Protein AF-A7T0Q8-F1 (afdb_monomer_lite)

Secondary structure (DSSP, 8-state):
---------EEE--EESS-EEEEE--B-SS-EEEEE--EES--EEEEE--EES--EEEEE--EES--EEEEE--EES-S-EEEEE--EES--EEEEE--EES--EEEEEEEEES--EEEEE--EES--EEEEEEEEES--EEEEE--EES--EEEEE--EES--EEEEE--BSS--EEEEE--EES--EEEEE--BSS--EEEEE--EES--EEEEE--

Structure (mmCIF, N/CA/C/O backbone):
data_AF-A7T0Q8-F1
#
_entry.id   AF-A7T0Q8-F1
#
loop_
_atom_site.group_PDB
_atom_site.id
_atom_site.type_symbol
_atom_site.label_atom_id
_atom_site.label_alt_id
_atom_site.label_comp_id
_atom_site.label_asym_id
_atom_site.label_entity_id
_atom_site.label_seq_id
_atom_site.pdbx_PDB_ins_code
_atom_site.Cartn_x
_atom_site.Cartn_y
_atom_site.Cartn_z
_atom_site.occupancy
_atom_site.B_iso_or_equiv
_atom_site.auth_seq_id
_atom_site.auth_comp_id
_atom_site.auth_asym_id
_atom_site.auth_atom_id
_atom_site.pdbx_PDB_model_num
ATOM 1 N N . MET A 1 1 ? 20.642 15.814 -32.446 1.00 29.52 1 MET A N 1
ATOM 2 C CA . MET A 1 1 ? 20.187 14.475 -32.879 1.00 29.52 1 MET A CA 1
ATOM 3 C C . MET A 1 1 ? 18.836 14.199 -32.234 1.00 29.52 1 MET A C 1
ATOM 5 O O . MET A 1 1 ? 18.791 14.157 -31.007 1.00 29.52 1 MET A O 1
ATOM 9 N N . PRO A 1 2 ? 17.733 14.119 -32.996 1.00 32.53 2 PRO A N 1
ATOM 10 C CA . PRO A 1 2 ? 16.417 13.869 -32.421 1.00 32.53 2 PRO A CA 1
ATOM 11 C C . PRO A 1 2 ? 16.388 12.443 -31.856 1.00 32.53 2 PRO A C 1
ATOM 13 O O . PRO A 1 2 ? 16.635 11.471 -32.565 1.00 32.53 2 PRO A O 1
ATOM 16 N N . SER A 1 3 ? 16.157 12.332 -30.549 1.00 31.36 3 SER A N 1
ATOM 17 C CA . SER A 1 3 ? 16.052 11.055 -29.844 1.00 31.36 3 SER A CA 1
ATOM 18 C C . SER A 1 3 ? 14.803 10.317 -30.329 1.00 31.36 3 SER A C 1
ATOM 20 O O . SER A 1 3 ? 13.681 10.728 -30.038 1.00 31.36 3 SER A O 1
ATOM 22 N N . GLN A 1 4 ? 15.001 9.246 -31.098 1.00 32.81 4 GLN A N 1
ATOM 23 C CA . GLN A 1 4 ? 13.960 8.293 -31.481 1.00 32.81 4 GLN A CA 1
ATOM 24 C C . GLN A 1 4 ? 13.399 7.639 -30.205 1.00 32.81 4 GLN A C 1
ATOM 26 O O . GLN A 1 4 ? 13.966 6.694 -29.659 1.00 32.81 4 GLN A O 1
ATOM 31 N N . GLN A 1 5 ? 12.293 8.174 -29.685 1.00 42.25 5 GLN A N 1
ATOM 32 C CA . GLN A 1 5 ? 11.591 7.628 -28.525 1.00 42.25 5 GLN A CA 1
ATOM 33 C C . GLN A 1 5 ? 10.736 6.425 -28.950 1.00 42.25 5 GLN A C 1
ATOM 35 O O . GLN A 1 5 ? 9.558 6.565 -29.274 1.00 42.25 5 GLN A O 1
ATOM 40 N N . THR A 1 6 ? 11.294 5.215 -28.915 1.00 41.16 6 THR A N 1
ATOM 41 C CA . THR A 1 6 ? 10.484 3.991 -29.027 1.00 41.16 6 THR A CA 1
ATOM 42 C C . THR A 1 6 ? 9.535 3.866 -27.821 1.00 41.16 6 THR A C 1
ATOM 44 O O . THR A 1 6 ? 10.007 3.855 -26.678 1.00 41.16 6 THR A O 1
ATOM 47 N N . PRO A 1 7 ? 8.206 3.734 -28.014 1.00 50.84 7 PRO A N 1
ATOM 48 C CA . PRO A 1 7 ? 7.259 3.610 -26.907 1.00 50.84 7 PRO A CA 1
ATOM 49 C C . PRO A 1 7 ? 7.412 2.263 -26.178 1.00 50.84 7 PRO A C 1
ATOM 51 O O . PRO A 1 7 ? 6.944 1.224 -26.651 1.00 50.84 7 PRO A O 1
ATOM 54 N N . LEU A 1 8 ? 8.025 2.260 -24.992 1.00 57.31 8 LEU A N 1
ATOM 55 C CA . LEU A 1 8 ? 8.099 1.069 -24.137 1.00 57.31 8 LEU A CA 1
ATOM 56 C C . LEU A 1 8 ? 6.731 0.792 -23.494 1.00 57.31 8 LEU A C 1
ATOM 58 O O . LEU A 1 8 ? 6.274 1.517 -22.622 1.00 57.31 8 LEU A O 1
ATOM 62 N N . LYS A 1 9 ? 6.042 -0.280 -23.896 1.00 62.41 9 LYS A N 1
ATOM 63 C CA . LYS A 1 9 ? 4.710 -0.608 -23.343 1.00 62.41 9 LYS A CA 1
ATOM 64 C C . LYS A 1 9 ? 4.789 -1.334 -21.989 1.00 62.41 9 LYS A C 1
ATOM 66 O O . LYS A 1 9 ? 3.891 -1.166 -21.161 1.00 62.41 9 LYS A O 1
ATOM 71 N N . HIS A 1 10 ? 5.836 -2.126 -21.760 1.00 67.81 10 HIS A N 1
ATOM 72 C CA . HIS A 1 10 ? 6.032 -2.954 -20.565 1.00 67.81 10 HIS A CA 1
ATOM 73 C C . HIS A 1 10 ? 7.483 -2.859 -20.085 1.00 67.81 10 HIS A C 1
ATOM 75 O O . HIS A 1 10 ? 8.398 -2.941 -20.897 1.00 67.81 10 HIS A O 1
ATOM 81 N N . VAL A 1 11 ? 7.686 -2.724 -18.773 1.00 71.31 11 VAL A N 1
ATOM 82 C CA . VAL A 1 11 ? 9.012 -2.757 -18.138 1.00 71.31 11 VAL A CA 1
ATOM 83 C C . VAL A 1 11 ? 9.013 -3.839 -17.064 1.00 71.31 11 VAL A C 1
ATOM 85 O O . VAL A 1 11 ? 8.176 -3.818 -16.156 1.00 71.31 11 VAL A O 1
ATOM 88 N N . CYS A 1 12 ? 9.951 -4.778 -17.168 1.00 72.94 12 CYS A N 1
ATOM 89 C CA . CYS A 1 12 ? 10.211 -5.795 -16.157 1.00 72.94 12 CYS A CA 1
ATOM 90 C C . CYS A 1 12 ? 11.689 -5.736 -15.775 1.00 72.94 12 CYS A C 1
ATOM 92 O O . CYS A 1 12 ? 12.531 -5.918 -16.648 1.00 72.94 12 CYS A O 1
ATOM 94 N N . MET A 1 13 ? 12.002 -5.500 -14.500 1.00 69.25 13 MET A N 1
ATOM 95 C CA . MET A 1 13 ? 13.382 -5.614 -14.012 1.00 69.25 13 MET A CA 1
ATOM 96 C C . MET A 1 13 ? 13.437 -6.648 -12.890 1.00 69.25 13 MET A C 1
ATOM 98 O O . MET A 1 13 ? 13.108 -6.331 -11.740 1.00 69.25 13 MET A O 1
ATOM 102 N N . PRO A 1 14 ? 13.802 -7.896 -13.204 1.00 64.19 14 PRO A N 1
ATOM 103 C CA . PRO A 1 14 ? 14.074 -8.891 -12.186 1.00 64.19 14 PRO A CA 1
ATOM 104 C C . PRO A 1 14 ? 15.421 -8.601 -11.514 1.00 64.19 14 PRO A C 1
ATOM 106 O O . PRO A 1 14 ? 16.420 -8.344 -12.179 1.00 64.19 14 PRO A O 1
ATOM 109 N N . SER A 1 15 ? 15.455 -8.661 -10.186 1.00 61.97 15 SER A N 1
ATOM 110 C CA . SER A 1 15 ? 16.699 -8.766 -9.419 1.00 61.97 15 SER A CA 1
ATOM 111 C C . SER A 1 15 ? 16.785 -10.188 -8.886 1.00 61.97 15 SER A C 1
ATOM 113 O O . SER A 1 15 ? 16.030 -10.534 -7.978 1.00 61.97 15 SER A O 1
ATOM 115 N N . GLN A 1 16 ? 17.683 -10.983 -9.469 1.00 53.91 16 GLN A N 1
ATOM 116 C CA . GLN A 1 16 ? 18.015 -12.329 -9.012 1.00 53.91 16 GLN A CA 1
ATOM 117 C C . GLN A 1 16 ? 19.488 -12.356 -8.575 1.00 53.91 16 GLN A C 1
ATOM 119 O O . GLN A 1 16 ? 20.358 -11.846 -9.277 1.00 53.91 16 GLN A O 1
ATOM 124 N N . GLN A 1 17 ? 19.748 -12.936 -7.403 1.00 51.38 17 GLN A N 1
ATOM 125 C CA . GLN A 1 17 ? 21.045 -13.476 -6.962 1.00 51.38 17 GLN A CA 1
ATOM 126 C C . GLN A 1 17 ? 22.249 -12.525 -6.766 1.00 51.38 17 GLN A C 1
ATOM 128 O O . GLN A 1 17 ? 23.329 -12.999 -6.429 1.00 51.38 17 GLN A O 1
ATOM 133 N N . THR A 1 18 ? 22.100 -11.198 -6.857 1.00 57.25 18 THR A N 1
ATOM 134 C CA . THR A 1 18 ? 23.174 -10.244 -6.496 1.00 57.25 18 THR A CA 1
ATOM 135 C C . THR A 1 18 ? 22.715 -9.192 -5.476 1.00 57.25 18 THR A C 1
ATOM 137 O O . THR A 1 18 ? 21.632 -8.616 -5.627 1.00 57.25 18 THR A O 1
ATOM 140 N N . PRO A 1 19 ? 23.499 -8.901 -4.414 1.00 61.31 19 PRO A N 1
ATOM 141 C CA . PRO A 1 19 ? 23.181 -7.813 -3.490 1.00 61.31 19 PRO A CA 1
ATOM 142 C C . PRO A 1 19 ? 23.229 -6.452 -4.201 1.00 61.31 19 PRO A C 1
ATOM 144 O O . PRO A 1 19 ? 24.286 -6.035 -4.674 1.00 61.31 19 PRO A O 1
ATOM 147 N N . LEU A 1 20 ? 22.116 -5.708 -4.224 1.00 66.44 20 LEU A N 1
ATOM 148 C CA . LEU A 1 20 ? 22.083 -4.349 -4.785 1.00 66.44 20 LEU A CA 1
ATOM 149 C C . LEU A 1 20 ? 21.909 -3.308 -3.676 1.00 66.44 20 LEU A C 1
ATOM 151 O O . LEU A 1 20 ? 21.015 -3.376 -2.827 1.00 66.44 20 LEU A O 1
ATOM 155 N N . LYS A 1 21 ? 22.761 -2.277 -3.693 1.00 68.25 21 LYS A N 1
ATOM 156 C CA . LYS A 1 21 ? 22.680 -1.175 -2.719 1.00 68.25 21 LYS A CA 1
ATOM 157 C C . LYS A 1 21 ? 21.472 -0.272 -3.006 1.00 68.25 21 LYS A C 1
ATOM 159 O O . LYS A 1 21 ? 20.706 0.027 -2.091 1.00 68.25 21 LYS A O 1
ATOM 164 N N . HIS A 1 22 ? 21.269 0.128 -4.260 1.00 70.50 22 HIS A N 1
ATOM 165 C CA . HIS A 1 22 ? 20.184 1.024 -4.659 1.00 70.50 22 HIS A CA 1
ATOM 166 C C . HIS A 1 22 ? 19.581 0.585 -5.993 1.00 70.50 22 HIS A C 1
ATOM 168 O O . HIS A 1 22 ? 20.302 0.418 -6.968 1.00 70.50 22 HIS A O 1
ATOM 174 N N . VAL A 1 23 ? 18.255 0.462 -6.040 1.00 71.94 23 VAL A N 1
ATOM 175 C CA . VAL A 1 23 ? 17.491 0.278 -7.278 1.00 71.94 23 VAL A CA 1
ATOM 176 C C . VAL A 1 23 ? 16.655 1.531 -7.492 1.00 71.94 23 VAL A C 1
ATOM 178 O O . VAL A 1 23 ? 15.815 1.875 -6.653 1.00 71.94 23 VAL A O 1
ATOM 181 N N . ARG A 1 24 ? 16.894 2.235 -8.602 1.00 71.31 24 ARG A N 1
ATOM 182 C CA . ARG A 1 24 ? 16.117 3.410 -9.003 1.00 71.31 24 ARG A CA 1
ATOM 183 C C . ARG A 1 24 ? 15.615 3.232 -10.427 1.00 71.31 24 ARG A C 1
ATOM 185 O O . ARG A 1 24 ? 16.426 3.120 -11.333 1.00 71.31 24 ARG A O 1
ATOM 192 N N . MET A 1 25 ? 14.300 3.296 -10.615 1.00 67.12 25 MET A N 1
ATOM 193 C CA . MET A 1 25 ? 13.698 3.315 -11.953 1.00 67.12 25 MET A CA 1
ATOM 194 C C . MET A 1 25 ? 13.051 4.673 -12.214 1.00 67.12 25 MET A C 1
ATOM 196 O O . MET A 1 25 ? 11.993 4.954 -11.648 1.00 67.12 25 MET A O 1
ATOM 200 N N . PRO A 1 26 ? 13.665 5.543 -13.025 1.00 59.59 26 PRO A N 1
ATOM 201 C CA . PRO A 1 26 ? 13.015 6.761 -13.480 1.00 59.59 26 PRO A CA 1
ATOM 202 C C . PRO A 1 26 ? 12.047 6.456 -14.635 1.00 59.59 26 PRO A C 1
ATOM 204 O O . PRO A 1 26 ? 12.460 5.912 -15.652 1.00 59.59 26 PRO A O 1
ATOM 207 N N . SER A 1 27 ? 10.773 6.847 -14.519 1.00 60.53 27 SER A N 1
ATOM 208 C CA . SER A 1 27 ? 9.879 6.990 -15.680 1.00 60.53 27 SER A CA 1
ATOM 209 C C . SER A 1 27 ? 9.621 8.479 -15.902 1.00 60.53 27 SER A C 1
ATOM 211 O O . SER A 1 27 ? 8.725 9.049 -15.278 1.00 60.53 27 SER A O 1
ATOM 213 N N . GLN A 1 28 ? 10.468 9.139 -16.693 1.00 53.78 28 GLN A N 1
ATOM 214 C CA . GLN A 1 28 ? 10.364 10.591 -16.861 1.00 53.78 28 GLN A CA 1
ATOM 215 C C . GLN A 1 28 ? 9.472 10.996 -18.042 1.00 53.78 28 GLN A C 1
ATOM 217 O O . GLN A 1 28 ? 8.797 12.004 -17.914 1.00 53.78 28 GLN A O 1
ATOM 222 N N . GLN A 1 29 ? 9.427 10.274 -19.174 1.00 53.62 29 GLN A N 1
ATOM 223 C CA . GLN A 1 29 ? 8.833 10.858 -20.399 1.00 53.62 29 GLN A CA 1
ATOM 224 C C . GLN A 1 29 ? 8.210 9.862 -21.403 1.00 53.62 29 GLN A C 1
ATOM 226 O O . GLN A 1 29 ? 7.928 10.240 -22.534 1.00 53.62 29 GLN A O 1
ATOM 231 N N . THR A 1 30 ? 7.951 8.601 -21.032 1.00 57.53 30 THR A N 1
ATOM 232 C CA . THR A 1 30 ? 7.336 7.607 -21.939 1.00 57.53 30 THR A CA 1
ATOM 233 C C . THR A 1 30 ? 6.052 6.995 -21.363 1.00 57.53 30 THR A C 1
ATOM 235 O O . THR A 1 30 ? 6.021 6.625 -20.186 1.00 57.53 30 THR A O 1
ATOM 238 N N . PRO A 1 31 ? 4.967 6.851 -22.155 1.00 62.44 31 PRO A N 1
ATOM 239 C CA . PRO A 1 31 ? 3.768 6.145 -21.707 1.00 62.44 31 PRO A CA 1
ATOM 240 C C . PRO A 1 31 ? 4.066 4.665 -21.422 1.00 62.44 31 PRO A C 1
ATOM 242 O O . PRO A 1 31 ? 4.329 3.895 -22.343 1.00 62.44 31 PRO A O 1
ATOM 245 N N . LEU A 1 32 ? 3.965 4.243 -20.158 1.00 68.00 32 LEU A N 1
ATOM 246 C CA . LEU A 1 32 ? 4.184 2.857 -19.730 1.00 68.00 32 LEU A CA 1
ATOM 247 C C . LEU A 1 32 ? 2.845 2.211 -19.338 1.00 68.00 32 LEU A C 1
ATOM 249 O O . LEU A 1 32 ? 2.122 2.708 -18.477 1.00 68.00 32 LEU A O 1
ATOM 253 N N . LYS A 1 33 ? 2.490 1.051 -19.904 1.00 72.62 33 LYS A N 1
ATOM 254 C CA . LYS A 1 33 ? 1.263 0.346 -19.480 1.00 72.62 33 LYS A CA 1
ATOM 255 C C . LYS A 1 33 ? 1.491 -0.422 -18.174 1.00 72.62 33 LYS A C 1
ATOM 257 O O . LYS A 1 33 ? 0.647 -0.348 -17.279 1.00 72.62 33 LYS A O 1
ATOM 262 N N . HIS A 1 34 ? 2.613 -1.134 -18.060 1.00 74.44 34 HIS A N 1
ATOM 263 C CA . HIS A 1 34 ? 2.908 -1.999 -16.914 1.00 74.44 34 HIS A CA 1
ATOM 264 C C . HIS A 1 34 ? 4.365 -1.884 -16.468 1.00 74.44 34 HIS A C 1
ATOM 266 O O . HIS A 1 34 ? 5.274 -1.997 -17.289 1.00 74.44 34 HIS A O 1
ATOM 272 N N . VAL A 1 35 ? 4.570 -1.744 -15.159 1.00 75.81 35 VAL A N 1
ATOM 273 C CA . VAL A 1 35 ? 5.881 -1.826 -14.506 1.00 75.81 35 VAL A CA 1
ATOM 274 C C . VAL A 1 35 ? 5.854 -2.968 -13.498 1.00 75.81 35 VAL A C 1
ATOM 276 O O . VAL A 1 35 ? 5.007 -2.984 -12.598 1.00 75.81 35 VAL A O 1
ATOM 279 N N . ARG A 1 36 ? 6.777 -3.923 -13.637 1.00 78.38 36 ARG A N 1
ATOM 280 C CA . ARG A 1 36 ? 6.949 -5.041 -12.706 1.00 78.38 36 ARG A CA 1
ATOM 281 C C . ARG A 1 36 ? 8.398 -5.124 -12.235 1.00 78.38 36 ARG A C 1
ATOM 283 O O . ARG A 1 36 ? 9.309 -5.166 -13.051 1.00 78.38 36 ARG A O 1
ATOM 290 N N . MET A 1 37 ? 8.604 -5.194 -10.925 1.00 75.81 37 MET A N 1
ATOM 291 C CA . MET A 1 37 ? 9.939 -5.357 -10.339 1.00 75.81 37 MET A CA 1
ATOM 292 C C . MET A 1 37 ? 9.908 -6.490 -9.311 1.00 75.81 37 MET A C 1
ATOM 294 O O . MET A 1 37 ? 9.626 -6.246 -8.133 1.00 75.81 37 MET A O 1
ATOM 298 N N . PRO A 1 38 ? 10.104 -7.745 -9.737 1.00 77.38 38 PRO A N 1
ATOM 299 C CA . PRO A 1 38 ? 10.263 -8.841 -8.804 1.00 77.38 38 PRO A CA 1
ATOM 300 C C . PRO A 1 38 ? 11.666 -8.822 -8.186 1.00 77.38 38 PRO A C 1
ATOM 302 O O . PRO A 1 38 ? 12.664 -8.653 -8.886 1.00 77.38 38 PRO A O 1
ATOM 305 N N . SER A 1 39 ? 11.731 -9.034 -6.875 1.00 73.69 39 SER A N 1
ATOM 306 C CA . SER A 1 39 ? 12.975 -9.343 -6.166 1.00 73.69 39 SER A CA 1
ATOM 307 C C . SER A 1 39 ? 12.809 -10.657 -5.414 1.00 73.69 39 SER A C 1
ATOM 309 O O . SER A 1 39 ? 11.838 -10.817 -4.665 1.00 73.69 39 SER A O 1
ATOM 311 N N . GLN A 1 40 ? 13.750 -11.575 -5.633 1.00 71.56 40 GLN A N 1
ATOM 312 C CA . GLN A 1 40 ? 13.845 -12.848 -4.924 1.00 71.56 40 GLN A CA 1
ATOM 313 C C . GLN A 1 40 ? 15.256 -12.982 -4.355 1.00 71.56 40 GLN A C 1
ATOM 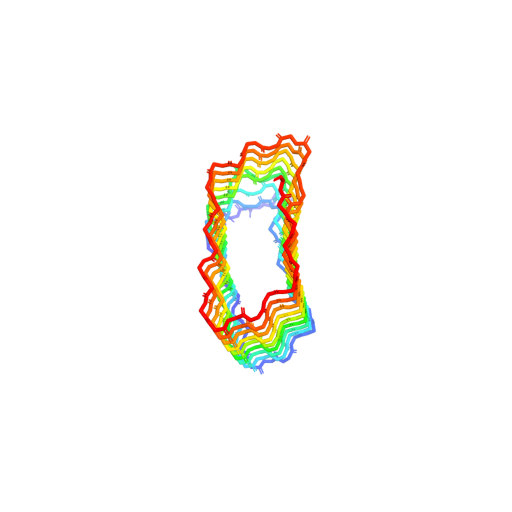315 O O . GLN A 1 40 ? 16.228 -12.787 -5.083 1.00 71.56 40 GLN A O 1
ATOM 320 N N . GLN A 1 41 ? 15.365 -13.351 -3.079 1.00 60.25 41 GLN A N 1
ATOM 321 C CA . GLN A 1 41 ? 16.618 -13.821 -2.472 1.00 60.25 41 GLN A CA 1
ATOM 322 C C . GLN A 1 41 ? 17.813 -12.847 -2.597 1.00 60.25 41 GLN A C 1
ATOM 324 O O . GLN A 1 41 ? 18.969 -13.264 -2.597 1.00 60.25 41 GLN A O 1
ATOM 329 N N . THR A 1 42 ? 17.566 -11.534 -2.687 1.00 65.75 42 THR A N 1
ATOM 330 C CA . THR A 1 42 ? 18.619 -10.510 -2.808 1.00 65.75 42 THR A CA 1
ATOM 331 C C . THR A 1 42 ? 18.506 -9.462 -1.709 1.00 65.75 42 THR A C 1
ATOM 333 O O . THR A 1 42 ? 17.475 -8.815 -1.583 1.00 65.75 42 THR A O 1
ATOM 336 N N . PRO A 1 43 ? 19.545 -9.200 -0.899 1.00 65.69 43 PRO A N 1
ATOM 337 C CA . PRO A 1 43 ? 19.508 -8.063 0.014 1.00 65.69 43 PRO A CA 1
ATOM 338 C C . PRO A 1 43 ? 19.452 -6.740 -0.767 1.00 65.69 43 PRO A C 1
ATOM 340 O O . PRO A 1 43 ? 20.343 -6.441 -1.564 1.00 65.69 43 PRO A O 1
ATOM 343 N N . LEU A 1 44 ? 18.432 -5.919 -0.498 1.00 71.50 44 LEU A N 1
ATOM 344 C CA . LEU A 1 44 ? 18.221 -4.617 -1.134 1.00 71.50 44 LEU A CA 1
ATOM 345 C C . LEU A 1 44 ? 18.151 -3.513 -0.071 1.00 71.50 44 LEU A C 1
ATOM 347 O O . LEU A 1 44 ? 17.281 -3.509 0.801 1.00 71.50 44 LEU A O 1
ATOM 351 N N . LYS A 1 45 ? 19.041 -2.511 -0.118 1.00 75.81 45 LYS A N 1
ATOM 352 C CA . LYS A 1 45 ? 18.962 -1.415 0.874 1.00 75.81 45 LYS A CA 1
ATOM 353 C C . LYS A 1 45 ? 17.842 -0.432 0.523 1.00 75.81 45 LYS A C 1
ATOM 355 O O . LYS A 1 45 ? 17.008 -0.136 1.379 1.00 75.81 45 LYS A O 1
ATOM 360 N N . HIS A 1 46 ? 17.790 0.054 -0.717 1.00 77.81 46 HIS A N 1
ATOM 361 C CA . HIS A 1 46 ? 16.792 1.045 -1.128 1.00 77.81 46 HIS A CA 1
ATOM 362 C C . HIS A 1 46 ? 16.207 0.749 -2.508 1.00 77.81 46 HIS A C 1
ATOM 364 O O . HIS A 1 46 ? 16.945 0.616 -3.481 1.00 77.81 46 HIS A O 1
ATOM 370 N N . VAL A 1 47 ? 14.879 0.757 -2.595 1.00 77.88 47 VAL A N 1
ATOM 371 C CA . VAL A 1 47 ? 14.127 0.719 -3.852 1.00 77.88 47 VAL A CA 1
ATOM 372 C C . VAL A 1 47 ? 13.358 2.027 -3.992 1.00 77.88 47 VAL A C 1
ATOM 374 O O . VAL A 1 47 ? 12.563 2.384 -3.116 1.00 77.88 47 VAL A O 1
ATOM 377 N N . ARG A 1 48 ? 13.604 2.765 -5.078 1.00 78.25 48 ARG A N 1
ATOM 378 C CA . ARG A 1 48 ? 12.919 4.026 -5.375 1.00 78.25 48 ARG A CA 1
ATOM 379 C C . ARG A 1 48 ? 12.363 4.022 -6.794 1.00 78.25 48 ARG A C 1
ATOM 381 O O . ARG A 1 48 ? 13.120 3.948 -7.754 1.00 78.25 48 ARG A O 1
ATOM 388 N N . MET A 1 49 ? 11.056 4.204 -6.926 1.00 73.94 49 MET A N 1
ATOM 389 C CA . MET A 1 49 ? 10.388 4.257 -8.230 1.00 73.94 49 MET A CA 1
ATOM 390 C C . MET A 1 49 ? 9.626 5.580 -8.361 1.00 73.94 49 MET A C 1
ATOM 392 O O . MET A 1 49 ? 8.449 5.654 -8.003 1.00 73.94 49 MET A O 1
ATOM 396 N N . PRO A 1 50 ? 10.296 6.666 -8.775 1.00 71.81 50 PRO A N 1
ATOM 397 C CA . PRO A 1 50 ? 9.605 7.899 -9.100 1.00 71.81 50 PRO A CA 1
ATOM 398 C C . PRO A 1 50 ? 8.843 7.766 -10.419 1.00 71.81 50 PRO A C 1
ATOM 400 O O . PRO A 1 50 ? 9.419 7.382 -11.436 1.00 71.81 50 PRO A O 1
ATOM 403 N N . SER A 1 51 ? 7.576 8.168 -10.399 1.00 70.12 51 SER A N 1
ATOM 404 C CA . SER A 1 51 ? 6.801 8.428 -11.608 1.00 70.12 51 SER A CA 1
ATOM 405 C C . SER A 1 51 ? 6.498 9.919 -11.718 1.00 70.12 51 SER A C 1
ATOM 407 O O . SER A 1 51 ? 6.013 10.527 -10.759 1.00 70.12 51 SER A O 1
ATOM 409 N N . GLN A 1 52 ? 6.832 10.488 -12.876 1.00 64.19 52 GLN A N 1
ATOM 410 C CA . GLN A 1 52 ? 6.603 11.880 -13.252 1.00 64.19 52 GLN A CA 1
ATOM 411 C C . GLN A 1 52 ? 5.898 11.890 -14.614 1.00 64.19 52 GLN A C 1
ATOM 413 O O . GLN A 1 52 ? 6.294 11.131 -15.498 1.00 64.19 52 GLN A O 1
ATOM 418 N N . GLN A 1 53 ? 4.837 12.691 -14.761 1.00 57.69 53 GLN A N 1
ATOM 419 C CA . GLN A 1 53 ? 4.239 13.107 -16.045 1.00 57.69 53 GLN A CA 1
ATOM 420 C C . GLN A 1 53 ? 3.878 12.000 -17.068 1.00 57.69 53 GLN A C 1
ATOM 422 O O . GLN A 1 53 ? 3.696 12.267 -18.251 1.00 57.69 53 GLN A O 1
ATOM 427 N N . THR A 1 54 ? 3.714 10.746 -16.637 1.00 61.19 54 THR A N 1
ATOM 428 C CA . THR A 1 54 ? 3.490 9.587 -17.519 1.00 61.19 54 THR A CA 1
ATOM 429 C C . THR A 1 54 ? 2.193 8.853 -17.157 1.00 61.19 54 THR A C 1
ATOM 431 O O . THR A 1 54 ? 1.954 8.564 -15.981 1.00 61.19 54 THR A O 1
ATOM 434 N N . PRO A 1 55 ? 1.321 8.509 -18.127 1.00 63.59 55 PRO A N 1
ATOM 435 C CA . PRO A 1 55 ? 0.206 7.602 -17.869 1.00 63.59 55 PRO A CA 1
ATOM 436 C C . PRO A 1 55 ? 0.744 6.206 -17.518 1.00 63.59 55 PRO A C 1
ATOM 438 O O . PRO A 1 55 ? 1.361 5.560 -18.363 1.00 63.59 55 PRO A O 1
ATOM 441 N N . LEU A 1 56 ? 0.484 5.727 -16.297 1.00 69.62 56 LEU A N 1
ATOM 442 C CA . LEU A 1 56 ? 0.897 4.406 -15.802 1.00 69.62 56 LEU A CA 1
ATOM 443 C C . LEU A 1 56 ? -0.327 3.585 -15.410 1.00 69.62 56 LEU A C 1
ATOM 445 O O . LEU A 1 56 ? -1.006 3.921 -14.453 1.00 69.62 56 LEU A O 1
ATOM 449 N N . LYS A 1 57 ? -0.636 2.468 -16.077 1.00 75.19 57 LYS A N 1
ATOM 450 C CA . LYS A 1 57 ? -1.842 1.698 -15.697 1.00 75.19 57 LYS A CA 1
ATOM 451 C C . LYS A 1 57 ? -1.603 0.821 -14.464 1.00 75.19 57 LYS A C 1
ATOM 453 O O . LYS A 1 57 ? -2.421 0.850 -13.541 1.00 75.19 57 LYS A O 1
ATOM 458 N N . HIS A 1 58 ? -0.503 0.068 -14.438 1.00 78.25 58 HIS A N 1
ATOM 459 C CA . HIS A 1 58 ? -0.231 -0.916 -13.388 1.00 78.25 58 HIS A CA 1
ATOM 460 C C . HIS A 1 58 ? 1.223 -0.882 -12.907 1.00 78.25 58 HIS A C 1
ATOM 462 O O . HIS A 1 58 ? 2.152 -0.931 -13.713 1.00 78.25 58 HIS A O 1
ATOM 468 N N . VAL A 1 59 ? 1.402 -0.891 -11.586 1.00 79.50 59 VAL A N 1
ATOM 469 C CA . VAL A 1 59 ? 2.699 -1.046 -10.914 1.00 79.50 59 VAL A CA 1
ATOM 470 C C . VAL A 1 59 ? 2.631 -2.246 -9.973 1.00 79.50 59 VAL A C 1
ATOM 472 O O . VAL A 1 59 ? 1.746 -2.314 -9.117 1.00 79.50 59 VAL A O 1
ATOM 475 N N . CYS A 1 60 ? 3.553 -3.196 -10.127 1.00 82.88 60 CYS A N 1
ATOM 476 C CA . CYS A 1 60 ? 3.622 -4.409 -9.316 1.00 82.88 60 CYS A CA 1
ATOM 477 C C . CYS A 1 60 ? 5.044 -4.650 -8.792 1.00 82.88 60 CYS A C 1
ATOM 479 O O . CYS A 1 60 ? 5.978 -4.825 -9.572 1.00 82.88 60 CYS A O 1
ATOM 481 N N . MET A 1 61 ? 5.200 -4.698 -7.470 1.00 80.31 61 MET A N 1
ATOM 482 C CA . MET A 1 61 ? 6.494 -4.862 -6.793 1.00 80.31 61 MET A CA 1
ATOM 483 C C . MET A 1 61 ? 6.451 -6.071 -5.843 1.00 80.31 61 MET A C 1
ATOM 485 O O . MET A 1 61 ? 6.304 -5.881 -4.634 1.00 80.31 61 MET A O 1
ATOM 489 N N . PRO A 1 62 ? 6.478 -7.316 -6.352 1.00 83.00 62 PRO A N 1
ATOM 490 C CA . PRO A 1 62 ? 6.530 -8.491 -5.496 1.00 83.00 62 PRO A CA 1
ATOM 491 C C . PRO A 1 62 ? 7.929 -8.684 -4.904 1.00 83.00 62 PRO A C 1
ATOM 493 O O . PRO A 1 62 ? 8.927 -8.620 -5.622 1.00 83.00 62 PRO A O 1
ATOM 496 N N . SER A 1 63 ? 7.989 -8.965 -3.604 1.00 81.38 63 SER A N 1
ATOM 497 C CA . SER A 1 63 ? 9.234 -9.290 -2.905 1.00 81.38 63 SER A CA 1
ATOM 498 C C . SER A 1 63 ? 9.075 -10.552 -2.063 1.00 81.38 63 SER A C 1
ATOM 500 O O . SER A 1 63 ? 8.073 -10.713 -1.360 1.00 81.38 63 SER A O 1
ATOM 502 N N . GLN A 1 64 ? 10.056 -11.442 -2.170 1.00 80.19 64 GLN A N 1
ATOM 503 C CA . GLN A 1 64 ? 10.075 -12.756 -1.534 1.00 80.19 64 GLN A CA 1
ATOM 504 C C . GLN A 1 64 ? 11.461 -12.990 -0.931 1.00 80.19 64 GLN A C 1
ATOM 506 O O . GLN A 1 64 ? 12.460 -12.880 -1.642 1.00 80.19 64 GLN A O 1
ATOM 511 N N . GLN A 1 65 ? 11.521 -13.315 0.363 1.00 71.62 65 GLN A N 1
ATOM 512 C CA . GLN A 1 65 ? 12.767 -13.702 1.046 1.00 71.62 65 GLN A CA 1
ATOM 513 C C . GLN A 1 65 ? 13.926 -12.693 0.875 1.00 71.62 65 GLN A C 1
ATOM 515 O O . GLN A 1 65 ? 15.095 -13.063 0.788 1.00 71.62 65 GLN A O 1
ATOM 520 N N . THR A 1 66 ? 13.611 -11.397 0.825 1.00 69.06 66 THR A N 1
ATOM 521 C CA . THR A 1 66 ? 14.568 -10.327 0.505 1.00 69.06 66 THR A CA 1
ATOM 522 C C . THR A 1 66 ? 14.592 -9.311 1.645 1.00 69.06 66 THR A C 1
ATOM 524 O O . THR A 1 66 ? 13.608 -8.612 1.856 1.00 69.06 66 THR A O 1
ATOM 527 N N . PRO A 1 67 ? 15.695 -9.122 2.386 1.00 71.94 67 PRO A N 1
ATOM 528 C CA . PRO A 1 67 ? 15.783 -8.011 3.330 1.00 71.94 67 PRO A CA 1
ATOM 529 C C . PRO A 1 67 ? 15.730 -6.658 2.600 1.00 71.94 67 PRO A C 1
ATOM 531 O O . PRO A 1 67 ? 16.616 -6.348 1.803 1.00 71.94 67 PRO A O 1
ATOM 534 N N . LEU A 1 68 ? 14.724 -5.830 2.909 1.00 75.75 68 LEU A N 1
ATOM 535 C CA . LEU A 1 68 ? 14.514 -4.500 2.325 1.00 75.75 68 LEU A CA 1
ATOM 536 C C . LEU A 1 68 ? 14.528 -3.411 3.401 1.00 75.75 68 LEU A C 1
ATOM 538 O O . LEU A 1 68 ? 13.680 -3.375 4.290 1.00 75.75 68 LEU A O 1
ATOM 542 N N . LYS A 1 69 ? 15.448 -2.440 3.338 1.00 80.25 69 LYS A N 1
ATOM 543 C CA . LYS A 1 69 ? 15.408 -1.340 4.328 1.00 80.25 69 LYS A CA 1
ATOM 544 C C . LYS A 1 69 ? 14.336 -0.309 3.970 1.00 80.25 69 LYS A C 1
ATOM 546 O O . LYS A 1 69 ? 13.508 0.019 4.821 1.00 80.25 69 LYS A O 1
ATOM 551 N N . HIS A 1 70 ? 14.323 0.189 2.735 1.00 81.88 70 HIS A N 1
ATOM 552 C CA . HIS A 1 70 ? 13.393 1.244 2.328 1.00 81.88 70 HIS A CA 1
ATOM 553 C C . HIS A 1 70 ? 12.799 1.011 0.939 1.00 81.88 70 HIS A C 1
ATOM 555 O O . HIS A 1 70 ? 13.533 0.840 -0.032 1.00 81.88 70 HIS A O 1
ATOM 561 N N . VAL A 1 71 ? 11.475 1.126 0.844 1.00 83.44 71 VAL A N 1
ATOM 562 C CA . VAL A 1 71 ? 10.727 1.186 -0.418 1.00 83.44 71 VAL A CA 1
ATOM 563 C C . VAL A 1 71 ? 10.047 2.548 -0.515 1.00 83.44 71 VAL A C 1
ATOM 565 O O . VAL A 1 71 ? 9.308 2.946 0.389 1.00 83.44 71 VAL A O 1
ATOM 568 N N . CYS A 1 72 ? 10.311 3.284 -1.595 1.00 83.56 72 CYS A N 1
ATOM 569 C CA . CYS A 1 72 ? 9.758 4.615 -1.826 1.00 83.56 72 CYS A CA 1
ATOM 570 C C . CYS A 1 72 ? 9.178 4.738 -3.240 1.00 83.56 72 CYS A C 1
ATOM 572 O O . CYS A 1 72 ? 9.907 4.655 -4.227 1.00 83.56 72 CYS A O 1
ATOM 574 N N . MET A 1 73 ? 7.876 4.995 -3.330 1.00 79.44 73 MET A N 1
ATOM 575 C CA . MET A 1 73 ? 7.135 5.093 -4.593 1.00 79.44 73 MET A CA 1
ATOM 576 C C . MET A 1 73 ? 6.475 6.475 -4.717 1.00 79.44 73 MET A C 1
ATOM 578 O O . MET A 1 73 ? 5.276 6.598 -4.461 1.00 79.44 73 MET A O 1
ATOM 582 N N . PRO A 1 74 ? 7.234 7.549 -5.003 1.00 79.25 74 PRO A N 1
ATOM 583 C CA . PRO A 1 74 ? 6.648 8.864 -5.203 1.00 79.25 74 PRO A CA 1
ATOM 584 C C . PRO A 1 74 ? 5.993 8.977 -6.580 1.00 79.25 74 PRO A C 1
ATOM 586 O O . PRO A 1 74 ? 6.603 8.640 -7.594 1.00 79.25 74 PRO A O 1
ATOM 589 N N . SER A 1 75 ? 4.779 9.516 -6.607 1.00 75.69 75 SER A N 1
ATOM 590 C CA . SER A 1 75 ? 4.057 9.853 -7.835 1.00 75.69 75 SER A CA 1
ATOM 591 C C . SER A 1 75 ? 3.652 11.326 -7.813 1.00 75.69 75 SER A C 1
ATOM 593 O O . SER A 1 75 ? 3.194 11.824 -6.779 1.00 75.69 75 SER A O 1
ATOM 595 N N . GLN A 1 76 ? 3.891 12.020 -8.927 1.00 71.94 76 GLN A N 1
ATOM 596 C CA . GLN A 1 76 ? 3.616 13.445 -9.117 1.00 71.94 76 GLN A CA 1
ATOM 597 C C . GLN A 1 76 ? 2.964 13.667 -10.485 1.00 71.94 76 GLN A C 1
ATOM 599 O O . GLN A 1 76 ? 3.475 13.149 -11.478 1.00 71.94 76 GLN A O 1
ATOM 604 N N . GLN A 1 77 ? 1.879 14.448 -10.531 1.00 64.38 77 GLN A N 1
ATOM 605 C CA . GLN A 1 77 ? 1.284 14.983 -11.767 1.00 64.38 77 GLN A CA 1
ATOM 606 C C . GLN A 1 77 ? 1.163 13.943 -12.897 1.00 64.38 77 GLN A C 1
ATOM 608 O O . GLN A 1 77 ? 1.673 14.132 -14.000 1.00 64.38 77 GLN A O 1
ATOM 613 N N . THR A 1 78 ? 0.519 12.805 -12.616 1.00 62.28 78 THR A N 1
ATOM 614 C CA . THR A 1 78 ? 0.277 11.764 -13.627 1.00 62.28 78 THR A CA 1
ATOM 615 C C . THR A 1 78 ? -1.214 11.625 -13.925 1.00 62.28 78 THR A C 1
ATOM 617 O O . THR A 1 78 ? -2.021 11.622 -12.992 1.00 62.28 78 THR A O 1
ATOM 620 N N . PRO A 1 79 ? -1.611 11.481 -15.207 1.00 56.50 79 PRO A N 1
ATOM 621 C CA . PRO A 1 79 ? -3.017 11.563 -15.593 1.00 56.50 79 PRO A CA 1
ATOM 622 C C . PRO A 1 79 ? -3.880 10.452 -14.978 1.00 56.50 79 PRO A C 1
ATOM 624 O O . PRO A 1 79 ? -5.050 10.695 -14.689 1.00 56.50 79 PRO A O 1
ATOM 627 N N . LEU A 1 80 ? -3.330 9.250 -14.726 1.00 65.75 80 LEU A N 1
ATOM 628 C CA . LEU A 1 80 ? -3.999 8.224 -13.915 1.00 65.75 80 LEU A CA 1
ATOM 629 C C . LEU A 1 80 ? -3.088 7.027 -13.592 1.00 65.75 80 LEU A C 1
ATOM 631 O O . LEU A 1 80 ? -2.491 6.469 -14.512 1.00 65.75 80 LEU A O 1
ATOM 635 N N . ILE A 1 81 ? -3.111 6.545 -12.339 1.00 69.81 81 ILE A N 1
ATOM 636 C CA . ILE A 1 81 ? -2.619 5.209 -11.961 1.00 69.81 81 ILE A CA 1
ATOM 637 C C . ILE A 1 81 ? -3.787 4.312 -11.544 1.00 69.81 81 ILE A C 1
ATOM 639 O O . ILE A 1 81 ? -4.503 4.583 -10.579 1.00 69.81 81 ILE A O 1
ATOM 643 N N . LYS A 1 82 ? -4.027 3.208 -12.268 1.00 76.69 82 LYS A N 1
ATOM 644 C CA . LYS A 1 82 ? -5.170 2.330 -11.948 1.00 76.69 82 LYS A CA 1
ATOM 645 C C . LYS A 1 82 ? -4.860 1.432 -10.753 1.00 76.69 82 LYS A C 1
ATOM 647 O O . LYS A 1 82 ? -5.662 1.379 -9.824 1.00 76.69 82 LYS A O 1
ATOM 652 N N . HIS A 1 83 ? -3.722 0.739 -10.764 1.00 81.19 83 HIS A N 1
ATOM 653 C CA . HIS A 1 83 ? -3.392 -0.229 -9.717 1.00 81.19 83 HIS A CA 1
ATOM 654 C C . HIS A 1 83 ? -1.931 -0.148 -9.279 1.00 81.19 83 HIS A C 1
ATOM 656 O O . HIS A 1 83 ? -1.022 -0.245 -10.103 1.00 81.19 83 HIS A O 1
ATOM 662 N N . VAL A 1 84 ? -1.724 -0.077 -7.965 1.00 83.56 84 VAL A N 1
ATOM 663 C CA . VAL A 1 84 ? -0.428 -0.283 -7.309 1.00 83.56 84 VAL A CA 1
ATOM 664 C C . VAL A 1 84 ? -0.538 -1.515 -6.419 1.00 83.56 84 VAL A C 1
ATOM 666 O O . VAL A 1 84 ? -1.383 -1.556 -5.522 1.00 83.56 84 VAL A O 1
ATOM 669 N N . ARG A 1 85 ? 0.300 -2.526 -6.663 1.00 87.19 85 ARG A N 1
ATOM 670 C CA . ARG A 1 85 ? 0.347 -3.761 -5.871 1.00 87.19 85 ARG A CA 1
ATOM 671 C C . ARG A 1 85 ? 1.758 -4.001 -5.345 1.00 87.19 85 ARG A C 1
ATOM 673 O O . ARG A 1 85 ? 2.699 -4.088 -6.128 1.00 87.19 85 ARG A O 1
ATOM 680 N N . MET A 1 86 ? 1.898 -4.154 -4.033 1.00 84.88 86 MET A N 1
ATOM 681 C CA . MET A 1 86 ? 3.180 -4.489 -3.400 1.00 84.88 86 MET A CA 1
ATOM 682 C C . MET A 1 86 ? 3.004 -5.672 -2.448 1.00 84.88 86 MET A C 1
ATOM 684 O O . MET A 1 86 ? 2.832 -5.463 -1.247 1.00 84.88 86 MET A O 1
ATOM 688 N N . PRO A 1 87 ? 2.954 -6.909 -2.973 1.00 86.00 87 PRO A N 1
ATOM 689 C CA . PRO A 1 87 ? 2.917 -8.092 -2.137 1.00 86.00 87 PRO A CA 1
ATOM 690 C C . PRO A 1 87 ? 4.315 -8.390 -1.595 1.00 86.00 87 PRO A C 1
ATOM 692 O O . PRO A 1 87 ? 5.299 -8.356 -2.336 1.00 86.00 87 PRO A O 1
ATOM 695 N N . SER A 1 88 ? 4.394 -8.707 -0.311 1.00 84.25 88 SER A N 1
ATOM 696 C CA . SER A 1 88 ? 5.652 -9.062 0.332 1.00 84.25 88 SER A CA 1
ATOM 697 C C . SER A 1 88 ? 5.470 -10.265 1.246 1.00 84.25 88 SER A C 1
ATOM 699 O O . SER A 1 88 ? 4.468 -10.377 1.955 1.00 84.25 88 SER A O 1
ATOM 701 N N . GLN A 1 89 ? 6.437 -11.172 1.181 1.00 84.06 89 GLN A N 1
ATOM 702 C CA . GLN A 1 89 ? 6.431 -12.469 1.846 1.00 84.06 89 GLN A CA 1
ATOM 703 C C . GLN A 1 89 ? 7.813 -12.708 2.455 1.00 84.06 89 GLN A C 1
ATOM 705 O O . GLN A 1 89 ? 8.828 -12.510 1.778 1.00 84.06 89 GLN A O 1
ATOM 710 N N . GLN A 1 90 ? 7.862 -13.081 3.735 1.00 77.38 90 GLN A N 1
ATOM 711 C CA . GLN A 1 90 ? 9.105 -13.428 4.447 1.00 77.38 90 GLN A CA 1
ATOM 712 C C . GLN A 1 90 ? 10.238 -12.393 4.274 1.00 77.38 90 GLN A C 1
ATOM 714 O O . GLN A 1 90 ? 11.404 -12.720 4.084 1.00 77.38 90 GLN A O 1
ATOM 719 N N . THR A 1 91 ? 9.885 -11.109 4.274 1.00 74.06 91 THR A N 1
ATOM 720 C CA . THR A 1 91 ? 10.774 -10.003 3.895 1.00 74.06 91 THR A CA 1
ATOM 721 C C . THR A 1 91 ? 10.795 -8.970 5.021 1.00 74.06 91 THR A C 1
ATOM 723 O O . THR A 1 91 ? 9.800 -8.271 5.236 1.00 74.06 91 THR A O 1
ATOM 726 N N . PRO A 1 92 ? 11.903 -8.837 5.769 1.00 77.44 92 PRO A N 1
ATOM 727 C CA . PRO A 1 92 ? 12.057 -7.754 6.732 1.00 77.44 92 PRO A CA 1
ATOM 728 C C . PRO A 1 92 ? 12.047 -6.396 6.019 1.00 77.44 92 PRO A C 1
ATOM 730 O O . PRO A 1 92 ? 12.877 -6.151 5.144 1.00 77.44 92 PRO A O 1
ATOM 733 N N . LEU A 1 93 ? 11.137 -5.503 6.418 1.00 79.50 93 LEU A N 1
ATOM 734 C CA . LEU A 1 93 ? 10.922 -4.192 5.797 1.00 79.50 93 LEU A CA 1
ATOM 735 C C . LEU A 1 93 ? 10.985 -3.074 6.841 1.00 79.50 93 LEU A C 1
ATOM 737 O O . LEU A 1 93 ? 10.145 -2.997 7.726 1.00 79.50 93 LEU A O 1
ATOM 741 N N . LYS A 1 94 ? 11.934 -2.132 6.778 1.00 83.62 94 LYS A N 1
ATOM 742 C CA . LYS A 1 94 ? 11.918 -1.036 7.780 1.00 83.62 94 LYS A CA 1
ATOM 743 C C . LYS A 1 94 ? 10.869 0.023 7.440 1.00 83.62 94 LYS A C 1
ATOM 745 O O . LYS A 1 94 ? 10.066 0.381 8.304 1.00 83.62 94 LYS A O 1
ATOM 750 N N . HIS A 1 95 ? 10.865 0.519 6.204 1.00 85.00 95 HIS A N 1
ATOM 751 C CA . HIS A 1 95 ? 9.980 1.613 5.804 1.00 85.00 95 HIS A CA 1
ATOM 752 C C . HIS A 1 95 ? 9.396 1.425 4.405 1.00 85.00 95 HIS A C 1
ATOM 754 O O . HIS A 1 95 ? 10.131 1.224 3.438 1.00 85.00 95 HIS A O 1
ATOM 760 N N . VAL A 1 96 ? 8.083 1.621 4.297 1.00 86.19 96 VAL A N 1
ATOM 761 C CA . VAL A 1 96 ? 7.358 1.750 3.030 1.00 86.19 96 VAL A CA 1
ATOM 762 C C . VAL A 1 96 ? 6.747 3.146 2.959 1.00 86.19 96 VAL A C 1
ATOM 764 O O . VAL A 1 96 ? 5.971 3.540 3.835 1.00 86.19 96 VAL A O 1
ATOM 767 N N . ARG A 1 97 ? 7.104 3.914 1.925 1.00 88.06 97 ARG A N 1
ATOM 768 C CA . ARG A 1 97 ? 6.593 5.270 1.695 1.00 88.06 97 ARG A CA 1
ATOM 769 C C . ARG A 1 97 ? 6.006 5.392 0.292 1.00 88.06 97 ARG A C 1
ATOM 771 O O . ARG A 1 97 ? 6.714 5.189 -0.688 1.00 88.06 97 ARG A O 1
ATOM 778 N N . MET A 1 98 ? 4.743 5.793 0.192 1.00 84.19 98 MET A N 1
ATOM 779 C CA . MET A 1 98 ? 4.083 6.046 -1.096 1.00 84.19 98 MET A CA 1
ATOM 780 C C . MET A 1 98 ? 3.411 7.420 -1.087 1.00 84.19 98 MET A C 1
ATOM 782 O O . MET A 1 98 ? 2.226 7.516 -0.773 1.00 84.19 98 MET A O 1
ATOM 786 N N . PRO A 1 99 ? 4.169 8.504 -1.324 1.00 83.38 99 PRO A N 1
ATOM 787 C CA . PRO A 1 99 ? 3.595 9.832 -1.434 1.00 83.38 99 PRO A CA 1
ATOM 788 C C . PRO A 1 99 ? 2.971 10.031 -2.816 1.00 83.38 99 PRO A C 1
ATOM 790 O O . PRO A 1 99 ? 3.604 9.748 -3.835 1.00 83.38 99 PRO A O 1
ATOM 793 N N . SER A 1 100 ? 1.752 10.560 -2.840 1.00 80.00 100 SER A N 1
ATOM 794 C CA . SER A 1 100 ? 1.045 10.897 -4.073 1.00 80.00 100 SER A CA 1
ATOM 795 C C . SER A 1 100 ? 0.597 12.354 -4.051 1.00 80.00 100 SER A C 1
ATOM 797 O O . SER A 1 100 ? 0.025 12.819 -3.062 1.00 80.00 100 SER A O 1
ATOM 799 N N . GLN A 1 101 ? 0.893 13.060 -5.140 1.00 79.38 101 GLN A N 1
ATOM 800 C CA . GLN A 1 101 ? 0.517 14.452 -5.374 1.00 79.38 101 GLN A CA 1
ATOM 801 C C . GLN A 1 101 ? -0.212 14.529 -6.717 1.00 79.38 101 GLN A C 1
ATOM 803 O O . GLN A 1 101 ? 0.315 14.052 -7.728 1.00 79.38 101 GLN A O 1
ATOM 808 N N . GLN A 1 102 ? -1.423 15.089 -6.721 1.00 71.19 102 GLN A N 1
ATOM 809 C CA . GLN A 1 102 ? -2.209 15.369 -7.936 1.00 71.19 102 GLN A CA 1
ATOM 810 C C . GLN A 1 102 ? -2.287 14.198 -8.943 1.00 71.19 102 GLN A C 1
ATOM 812 O O . GLN A 1 102 ? -2.174 14.370 -10.151 1.00 71.19 102 GLN A O 1
ATOM 817 N N . THR A 1 103 ? -2.427 12.971 -8.441 1.00 71.12 103 THR A N 1
ATOM 818 C CA . THR A 1 103 ? -2.500 11.731 -9.221 1.00 71.12 103 THR A CA 1
ATOM 819 C C . THR A 1 103 ? -3.733 10.918 -8.816 1.00 71.12 103 THR A C 1
ATOM 821 O O . THR A 1 103 ? -3.804 10.423 -7.688 1.00 71.12 103 THR A O 1
ATOM 824 N N . PRO A 1 104 ? -4.708 10.709 -9.712 1.00 71.19 104 PRO A N 1
ATOM 825 C CA . PRO A 1 104 ? -5.824 9.815 -9.434 1.00 71.19 104 PRO A CA 1
ATOM 826 C C . PRO A 1 104 ? -5.348 8.359 -9.309 1.00 71.19 104 PRO A C 1
ATOM 828 O O . PRO A 1 104 ? -4.757 7.806 -10.241 1.00 71.19 104 PRO A O 1
ATOM 831 N N . LEU A 1 105 ? -5.652 7.719 -8.175 1.00 75.50 105 LEU A N 1
ATOM 832 C CA . LEU A 1 105 ? -5.305 6.328 -7.870 1.00 75.50 105 LEU A CA 1
ATOM 833 C C . LEU A 1 105 ? -6.580 5.498 -7.654 1.00 75.50 105 LEU A C 1
ATOM 835 O O . LEU A 1 105 ? -7.347 5.737 -6.722 1.00 75.50 105 LEU A O 1
ATOM 839 N N . LYS A 1 106 ? -6.844 4.484 -8.490 1.00 80.19 106 LYS A N 1
ATOM 840 C CA . LYS A 1 106 ? -8.057 3.658 -8.292 1.00 80.19 106 LYS A CA 1
ATOM 841 C C . LYS A 1 106 ? -7.874 2.640 -7.165 1.00 80.19 106 LYS A C 1
ATOM 843 O O . LYS A 1 106 ? -8.705 2.591 -6.262 1.00 80.19 106 LYS A O 1
ATOM 848 N N . HIS A 1 107 ? -6.805 1.851 -7.201 1.00 81.88 107 HIS A N 1
ATOM 849 C CA . HIS A 1 107 ? -6.571 0.792 -6.222 1.00 81.88 107 HIS A CA 1
ATOM 850 C C . HIS A 1 107 ? -5.118 0.752 -5.753 1.00 81.88 107 HIS A C 1
ATOM 852 O O . HIS A 1 107 ? -4.191 0.652 -6.558 1.00 81.88 107 HIS A O 1
ATOM 858 N N . VAL A 1 108 ? -4.938 0.728 -4.436 1.00 85.12 108 VAL A N 1
ATOM 859 C CA . VAL A 1 108 ? -3.661 0.450 -3.774 1.00 85.12 108 VAL A CA 1
ATOM 860 C C . VAL A 1 108 ? -3.830 -0.810 -2.934 1.00 85.12 108 VAL A C 1
ATOM 862 O O . VAL A 1 108 ? -4.721 -0.867 -2.089 1.00 85.12 108 VAL A O 1
ATOM 865 N N . CYS A 1 109 ? -3.002 -1.825 -3.176 1.00 88.38 109 CYS A N 1
ATOM 866 C CA . CYS A 1 109 ? -3.066 -3.112 -2.488 1.00 88.38 109 CYS A CA 1
ATOM 867 C C . CYS A 1 109 ? -1.686 -3.526 -1.966 1.00 88.38 109 CYS A C 1
ATOM 869 O O . CYS A 1 109 ? -0.747 -3.719 -2.743 1.00 88.38 109 CYS A O 1
ATOM 871 N N . MET A 1 110 ? -1.567 -3.685 -0.650 1.00 88.31 110 MET A N 1
ATOM 872 C CA . MET A 1 110 ? -0.320 -4.076 0.012 1.00 88.31 110 MET A CA 1
ATOM 873 C C . MET A 1 110 ? -0.559 -5.243 0.975 1.00 88.31 110 MET A C 1
ATOM 875 O O . MET A 1 110 ? -0.870 -5.016 2.147 1.00 88.31 110 MET A O 1
ATOM 879 N N . PRO A 1 111 ? -0.483 -6.490 0.481 1.00 87.88 111 PRO A N 1
ATOM 880 C CA . PRO A 1 111 ? -0.514 -7.669 1.325 1.00 87.88 111 PRO A CA 1
ATOM 881 C C . PRO A 1 111 ? 0.889 -8.025 1.834 1.00 87.88 111 PRO A C 1
ATOM 883 O O . PRO A 1 111 ? 1.842 -8.126 1.062 1.00 87.88 111 PRO A O 1
ATOM 886 N N . PHE A 1 112 ? 0.977 -8.251 3.138 1.00 85.88 112 PHE A N 1
ATOM 887 C CA . PHE A 1 112 ? 2.186 -8.586 3.877 1.00 85.88 112 PHE A CA 1
ATOM 888 C C . PHE A 1 112 ? 1.980 -9.907 4.620 1.00 85.88 112 PHE A C 1
ATOM 890 O O . PHE A 1 112 ? 0.983 -10.063 5.323 1.00 85.88 112 PHE A O 1
ATOM 897 N N . HIS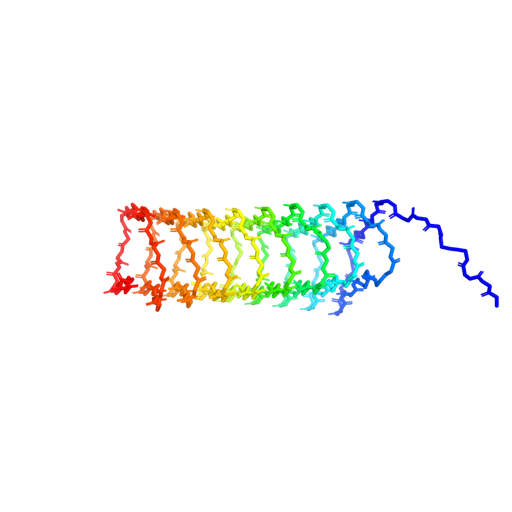 A 1 113 ? 2.910 -10.846 4.507 1.00 85.56 113 HIS A N 1
ATOM 898 C CA . HIS A 1 113 ? 2.841 -12.112 5.235 1.00 85.56 113 HIS A CA 1
ATOM 899 C C . HIS A 1 113 ? 4.222 -12.458 5.789 1.00 85.56 113 HIS A C 1
ATOM 901 O O . HIS A 1 113 ? 5.203 -12.489 5.044 1.00 85.56 113 HIS A O 1
ATOM 907 N N . GLN A 1 114 ? 4.306 -12.646 7.108 1.00 80.94 114 GLN A N 1
ATOM 908 C CA . GLN A 1 114 ? 5.562 -12.939 7.816 1.00 80.94 114 GLN A CA 1
ATOM 909 C C . GLN A 1 114 ? 6.682 -11.901 7.562 1.00 80.94 114 GLN A C 1
ATOM 911 O O . GLN A 1 114 ? 7.855 -12.231 7.408 1.00 80.94 114 GLN A O 1
ATOM 916 N N . THR A 1 115 ? 6.340 -10.610 7.477 1.00 77.50 115 THR A N 1
ATOM 917 C CA . THR A 1 115 ? 7.262 -9.528 7.055 1.00 77.50 115 THR A CA 1
ATOM 918 C C . THR A 1 115 ? 7.427 -8.435 8.117 1.00 77.50 115 THR A C 1
ATOM 920 O O . THR A 1 115 ? 6.726 -7.426 8.041 1.00 77.50 115 THR A O 1
ATOM 923 N N . PRO A 1 116 ? 8.316 -8.560 9.117 1.00 78.69 116 PRO A N 1
ATOM 924 C CA . PRO A 1 116 ? 8.438 -7.555 10.175 1.00 78.69 116 PRO A CA 1
ATOM 925 C C . PRO A 1 116 ? 8.575 -6.139 9.605 1.00 78.69 116 PRO A C 1
ATOM 927 O O . PRO A 1 116 ? 9.504 -5.878 8.834 1.00 78.69 116 PRO A O 1
ATOM 930 N N . LEU A 1 117 ? 7.648 -5.237 9.964 1.00 80.94 117 LEU A N 1
ATOM 931 C CA . LEU A 1 117 ? 7.533 -3.940 9.307 1.00 80.94 117 LEU A CA 1
ATOM 932 C C . LEU A 1 117 ? 7.372 -2.773 10.284 1.00 80.94 117 LEU A C 1
ATOM 934 O O . LEU A 1 117 ? 6.452 -2.715 11.092 1.00 80.94 117 LEU A O 1
ATOM 938 N N . LYS A 1 118 ? 8.296 -1.803 10.261 1.00 83.81 118 LYS A N 1
ATOM 939 C CA . LYS A 1 118 ? 8.260 -0.718 11.263 1.00 83.81 118 LYS A CA 1
ATOM 940 C C . LYS A 1 118 ? 7.269 0.378 10.879 1.00 83.81 118 LYS A C 1
ATOM 942 O O . LYS A 1 118 ? 6.444 0.757 11.709 1.00 83.81 118 LYS A O 1
ATOM 947 N N . HIS A 1 119 ? 7.338 0.894 9.652 1.00 85.44 119 HIS A N 1
ATOM 948 C CA . HIS A 1 119 ? 6.514 2.036 9.252 1.00 85.44 119 HIS A CA 1
ATOM 949 C C . HIS A 1 119 ? 5.947 1.915 7.836 1.00 85.44 119 HIS A C 1
ATOM 951 O O . HIS A 1 119 ? 6.699 1.741 6.876 1.00 85.44 119 HIS A O 1
ATOM 957 N N . ILE A 1 120 ? 4.639 2.149 7.712 1.00 86.50 120 ILE A N 1
ATOM 958 C CA . ILE A 1 120 ? 3.951 2.433 6.447 1.00 86.50 120 ILE A CA 1
ATOM 959 C C . ILE A 1 120 ? 3.487 3.886 6.474 1.00 86.50 120 ILE A C 1
ATOM 961 O O . ILE A 1 120 ? 2.797 4.304 7.407 1.00 86.50 120 ILE A O 1
ATOM 965 N N . ARG A 1 121 ? 3.854 4.663 5.450 1.00 88.12 121 ARG A N 1
ATOM 966 C CA . ARG A 1 121 ? 3.396 6.047 5.287 1.00 88.12 121 ARG A CA 1
ATOM 967 C C . ARG A 1 121 ? 2.893 6.292 3.868 1.00 88.12 121 ARG A C 1
ATOM 969 O O . ARG A 1 121 ? 3.676 6.256 2.919 1.00 88.12 121 ARG A O 1
ATOM 976 N N . MET A 1 122 ? 1.613 6.616 3.736 1.00 84.62 122 MET A N 1
ATOM 977 C CA . MET A 1 122 ? 0.978 6.940 2.456 1.00 84.62 122 MET A CA 1
ATOM 978 C C . MET A 1 122 ? 0.321 8.319 2.521 1.00 84.62 122 MET A C 1
ATOM 980 O O . MET A 1 122 ? -0.872 8.406 2.795 1.00 84.62 122 MET A O 1
ATOM 984 N N . PRO A 1 123 ? 1.095 9.406 2.365 1.00 83.56 123 PRO A N 1
ATOM 985 C CA . PRO A 1 123 ? 0.524 10.738 2.313 1.00 83.56 123 PRO A CA 1
ATOM 986 C C . PRO A 1 123 ? -0.087 11.003 0.936 1.00 83.56 123 PRO A C 1
ATOM 988 O O . PRO A 1 123 ? 0.573 10.792 -0.086 1.00 83.56 123 PRO A O 1
ATOM 991 N N . SER A 1 124 ? -1.318 11.500 0.931 1.00 80.00 124 SER A N 1
ATOM 992 C CA . SER A 1 124 ? -2.059 11.855 -0.275 1.00 80.00 124 SER A CA 1
ATOM 993 C C . SER A 1 124 ? -2.486 13.325 -0.226 1.00 80.00 124 SER A C 1
ATOM 995 O O . SER A 1 124 ? -3.010 13.803 0.780 1.00 80.00 124 SER A O 1
ATOM 997 N N . GLN A 1 125 ? -2.233 14.052 -1.311 1.00 79.12 125 GLN A N 1
ATOM 998 C CA . GLN A 1 125 ? -2.611 15.459 -1.477 1.00 79.12 125 GLN A CA 1
ATOM 999 C C . GLN A 1 125 ? -3.341 15.601 -2.810 1.00 79.12 125 GLN A C 1
ATOM 1001 O O . GLN A 1 125 ? -2.804 15.177 -3.837 1.00 79.12 125 GLN A O 1
ATOM 1006 N N . GLN A 1 126 ? -4.565 16.132 -2.804 1.00 69.19 126 GLN A N 1
ATOM 1007 C CA . GLN A 1 126 ? -5.350 16.398 -4.022 1.00 69.19 126 GLN A CA 1
ATOM 1008 C C . GLN A 1 126 ? -5.443 15.195 -4.994 1.00 69.19 126 GLN A C 1
ATOM 1010 O O . GLN A 1 126 ? -5.348 15.323 -6.210 1.00 69.19 126 GLN A O 1
ATOM 1015 N N . THR A 1 127 ? -5.569 13.978 -4.460 1.00 67.38 127 THR A N 1
ATOM 1016 C CA . THR A 1 127 ? -5.494 12.703 -5.195 1.00 67.38 127 THR A CA 1
ATOM 1017 C C . THR A 1 127 ? -6.725 11.845 -4.913 1.00 67.38 127 THR A C 1
ATOM 1019 O O . THR A 1 127 ? -6.808 11.232 -3.853 1.00 67.38 127 THR A O 1
ATOM 1022 N N . PRO A 1 128 ? -7.705 11.749 -5.828 1.00 69.56 128 PRO A N 1
ATOM 1023 C CA . PRO A 1 128 ? -8.832 10.839 -5.645 1.00 69.56 128 PRO A CA 1
ATOM 1024 C C . PRO A 1 128 ? -8.351 9.390 -5.485 1.00 69.56 128 PRO A C 1
ATOM 1026 O O . PRO A 1 128 ? -7.688 8.856 -6.377 1.00 69.56 128 PRO A O 1
ATOM 1029 N N . LEU A 1 129 ? -8.716 8.748 -4.370 1.00 74.56 129 LEU A N 1
ATOM 1030 C CA . LEU A 1 129 ? -8.353 7.370 -4.034 1.00 74.56 129 LEU A CA 1
ATOM 1031 C C . LEU A 1 129 ? -9.622 6.523 -3.863 1.00 74.56 129 LEU A C 1
ATOM 1033 O O . LEU A 1 129 ? -10.394 6.718 -2.928 1.00 74.56 129 LEU A O 1
ATOM 1037 N N . LYS A 1 130 ? -9.884 5.555 -4.754 1.00 79.00 130 LYS A N 1
ATOM 1038 C CA . LYS A 1 130 ? -11.118 4.745 -4.622 1.00 79.00 130 LYS A CA 1
ATOM 1039 C C . LYS A 1 130 ? -10.981 3.663 -3.552 1.00 79.00 130 LYS A C 1
ATOM 1041 O O . LYS A 1 130 ? -11.822 3.593 -2.662 1.00 79.00 130 LYS A O 1
ATOM 1046 N N . HIS A 1 131 ? -9.942 2.836 -3.627 1.00 81.56 131 HIS A N 1
ATOM 1047 C CA . HIS A 1 131 ? -9.746 1.734 -2.688 1.00 81.56 131 HIS A CA 1
ATOM 1048 C C . HIS A 1 131 ? -8.302 1.652 -2.206 1.00 81.56 131 HIS A C 1
ATOM 1050 O O . HIS A 1 131 ? -7.372 1.522 -3.006 1.00 81.56 131 HIS A O 1
ATOM 1056 N N . VAL A 1 132 ? -8.132 1.634 -0.888 1.00 84.06 132 VAL A N 1
ATOM 1057 C CA . VAL A 1 132 ? -6.871 1.304 -0.226 1.00 84.06 132 VAL A CA 1
ATOM 1058 C C . VAL A 1 132 ? -7.084 0.024 0.565 1.00 84.06 132 VAL A C 1
ATOM 1060 O O . VAL A 1 132 ? -7.903 -0.012 1.480 1.00 84.06 132 VAL A O 1
ATOM 1063 N N . ARG A 1 133 ? -6.357 -1.034 0.207 1.00 87.12 133 ARG A N 1
ATOM 1064 C CA . ARG A 1 133 ? -6.341 -2.295 0.945 1.00 87.12 133 ARG A CA 1
ATOM 1065 C C . ARG A 1 133 ? -4.941 -2.566 1.468 1.00 87.12 133 ARG A C 1
ATOM 1067 O O . ARG A 1 133 ? -3.997 -2.691 0.688 1.00 87.12 133 ARG A O 1
ATOM 1074 N N . MET A 1 134 ? -4.815 -2.700 2.779 1.00 86.56 134 MET A N 1
ATOM 1075 C CA . MET A 1 134 ? -3.582 -3.168 3.404 1.00 86.56 134 MET A CA 1
ATOM 1076 C C . MET A 1 134 ? -3.901 -4.377 4.259 1.00 86.56 134 MET A C 1
ATOM 1078 O O . MET A 1 134 ? -4.687 -4.266 5.183 1.00 86.56 134 MET A O 1
ATOM 1082 N N . SER A 1 135 ? -3.318 -5.527 3.964 1.00 85.19 135 SER A N 1
ATOM 1083 C CA . SER A 1 135 ? -3.567 -6.731 4.752 1.00 85.19 135 SER A CA 1
ATOM 1084 C C . SER A 1 135 ? -2.263 -7.240 5.316 1.00 85.19 135 SER A C 1
ATOM 1086 O O . SER A 1 135 ? -1.281 -7.309 4.577 1.00 85.19 135 SER A O 1
ATOM 1088 N N . SER A 1 136 ? -2.250 -7.636 6.582 1.00 83.00 136 SER A N 1
ATOM 1089 C CA . SER A 1 136 ? -1.081 -8.310 7.131 1.00 83.00 136 SER A CA 1
ATOM 1090 C C . SER A 1 136 ? -1.433 -9.530 7.963 1.00 83.00 136 SER A C 1
ATOM 1092 O O . SER A 1 136 ? -2.416 -9.519 8.706 1.00 83.00 136 SER A O 1
ATOM 1094 N N . GLN A 1 137 ? -0.606 -10.561 7.831 1.00 83.44 137 GLN A N 1
ATOM 1095 C CA . GLN A 1 137 ? -0.717 -11.830 8.539 1.00 83.44 137 GLN A CA 1
ATOM 1096 C C . GLN A 1 137 ? 0.626 -12.180 9.176 1.00 83.44 137 GLN A C 1
ATOM 1098 O O . GLN A 1 137 ? 1.641 -12.237 8.478 1.00 83.44 137 GLN A O 1
ATOM 1103 N N . GLN A 1 138 ? 0.625 -12.434 10.487 1.00 76.31 138 GLN A N 1
ATOM 1104 C CA . GLN A 1 138 ? 1.830 -12.816 11.241 1.00 76.31 138 GLN A CA 1
ATOM 1105 C C . GLN A 1 138 ? 2.969 -11.786 11.115 1.00 76.31 138 GLN A C 1
ATOM 1107 O O . GLN A 1 138 ? 4.144 -12.107 10.948 1.00 76.31 138 GLN A O 1
ATOM 1112 N N . THR A 1 139 ? 2.607 -10.505 11.155 1.00 74.50 139 THR A N 1
ATOM 1113 C CA . THR A 1 139 ? 3.489 -9.380 10.842 1.00 74.50 139 THR A CA 1
ATOM 1114 C C . THR A 1 139 ? 3.540 -8.382 11.999 1.00 74.50 139 THR A C 1
ATOM 1116 O O . THR A 1 139 ? 2.564 -7.668 12.226 1.00 74.50 139 THR A O 1
ATOM 1119 N N . PRO A 1 140 ? 4.662 -8.231 12.720 1.00 76.88 140 PRO A N 1
ATOM 1120 C CA . PRO A 1 140 ? 4.811 -7.122 13.657 1.00 76.88 140 PRO A CA 1
ATOM 1121 C C . PRO A 1 140 ? 4.802 -5.783 12.909 1.00 76.88 140 PRO A C 1
ATOM 1123 O O . PRO A 1 140 ? 5.662 -5.551 12.055 1.00 76.88 140 PRO A O 1
ATOM 1126 N N . LEU A 1 141 ? 3.862 -4.894 13.248 1.00 79.62 141 LEU A N 1
ATOM 1127 C CA . LEU A 1 141 ? 3.714 -3.563 12.657 1.00 79.62 141 LEU A CA 1
ATOM 1128 C C . LEU A 1 141 ? 3.785 -2.470 13.734 1.00 79.62 141 LEU A C 1
ATOM 1130 O O . LEU A 1 141 ? 3.019 -2.462 14.690 1.00 79.62 141 LEU A O 1
ATOM 1134 N N . LYS A 1 142 ? 4.695 -1.492 13.619 1.00 82.88 142 LYS A N 1
ATOM 1135 C CA . LYS A 1 142 ? 4.744 -0.405 14.626 1.00 82.88 142 LYS A CA 1
ATOM 1136 C C . LYS A 1 142 ? 3.795 0.740 14.286 1.00 82.88 142 LYS A C 1
ATOM 1138 O O . LYS A 1 142 ? 2.978 1.114 15.122 1.00 82.88 142 LYS A O 1
ATOM 1143 N N . HIS A 1 143 ? 3.895 1.303 13.085 1.00 83.75 143 HIS A N 1
ATOM 1144 C CA . HIS A 1 143 ? 3.089 2.463 12.709 1.00 83.75 143 HIS A CA 1
ATOM 1145 C C . HIS A 1 143 ? 2.553 2.382 11.285 1.00 83.75 143 HIS A C 1
ATOM 1147 O O . HIS A 1 143 ? 3.304 2.186 10.328 1.00 83.75 143 HIS A O 1
ATOM 1153 N N . VAL A 1 144 ? 1.265 2.677 11.158 1.00 84.81 144 VAL A N 1
ATOM 1154 C CA . VAL A 1 144 ? 0.566 2.900 9.897 1.00 84.81 144 VAL A CA 1
ATOM 1155 C C . VAL A 1 144 ? 0.062 4.341 9.886 1.00 84.81 144 VAL A C 1
ATOM 1157 O O . VAL A 1 144 ? -0.665 4.750 10.790 1.00 84.81 144 VAL A O 1
ATOM 1160 N N . ARG A 1 145 ? 0.479 5.133 8.891 1.00 86.12 145 ARG A N 1
ATOM 1161 C CA . ARG A 1 145 ? 0.043 6.527 8.720 1.00 86.12 145 ARG A CA 1
ATOM 1162 C C . ARG A 1 145 ? -0.480 6.783 7.309 1.00 86.12 145 ARG A C 1
ATOM 1164 O O . ARG A 1 145 ? 0.296 6.717 6.353 1.00 86.12 145 ARG A O 1
ATOM 1171 N N . LEU A 1 146 ? -1.757 7.135 7.191 1.00 82.56 146 LEU A 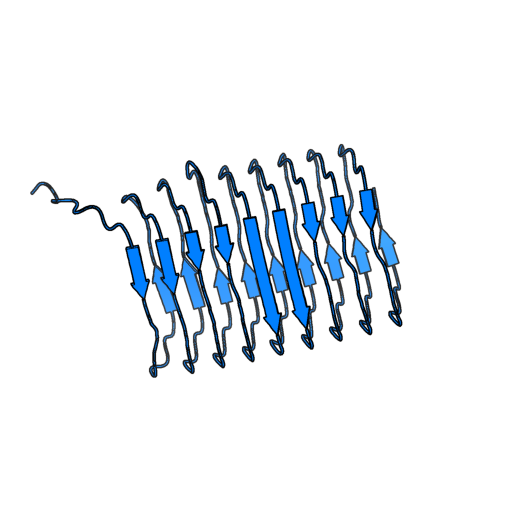N 1
ATOM 1172 C CA . LEU A 1 146 ? -2.412 7.505 5.929 1.00 82.56 146 LEU A CA 1
ATOM 1173 C C . LEU A 1 146 ? -2.969 8.940 6.026 1.00 82.56 146 LEU A C 1
ATOM 1175 O O . LEU A 1 146 ? -4.178 9.113 6.139 1.00 82.56 146 LEU A O 1
ATOM 1179 N N . PRO A 1 147 ? -2.110 9.977 6.068 1.00 81.81 147 PRO A N 1
ATOM 1180 C CA . PRO A 1 147 ? -2.576 11.355 6.105 1.00 81.81 147 PRO A CA 1
ATOM 1181 C C . PRO A 1 147 ? -3.084 11.793 4.733 1.00 81.81 147 PRO A C 1
ATOM 1183 O O . PRO A 1 147 ? -2.446 11.524 3.712 1.00 81.81 147 PRO A O 1
ATOM 1186 N N . SER A 1 148 ? -4.199 12.509 4.736 1.00 76.69 148 SER A N 1
ATOM 1187 C CA . SER A 1 148 ? -4.929 12.849 3.527 1.00 76.69 148 SER A CA 1
ATOM 1188 C C . SER A 1 148 ? -5.421 14.302 3.563 1.00 76.69 148 SER A C 1
ATOM 1190 O O . SER A 1 148 ? -5.938 14.785 4.570 1.00 76.69 148 SER A O 1
ATOM 1192 N N . GLN A 1 149 ? -5.219 15.013 2.454 1.00 75.06 149 GLN A N 1
ATOM 1193 C CA . GLN A 1 149 ? -5.578 16.421 2.280 1.00 75.06 149 GLN A CA 1
ATOM 1194 C C . GLN A 1 149 ? -6.330 16.586 0.959 1.00 75.06 149 GLN A C 1
ATOM 1196 O O . GLN A 1 149 ? -5.790 16.254 -0.099 1.00 75.06 149 GLN A O 1
ATOM 1201 N N . GLN A 1 150 ? -7.570 17.081 1.008 1.00 65.00 150 GLN A N 1
ATOM 1202 C CA . GLN A 1 150 ? -8.396 17.335 -0.185 1.00 65.00 150 GLN A CA 1
ATO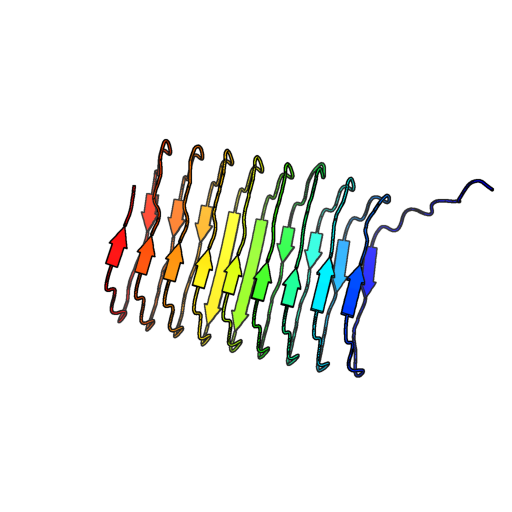M 1203 C C . GLN A 1 150 ? -8.532 16.125 -1.136 1.00 65.00 150 GLN A C 1
ATOM 1205 O O . GLN A 1 150 ? -8.453 16.250 -2.356 1.00 65.00 150 GLN A O 1
ATOM 1210 N N . THR A 1 151 ? -8.691 14.911 -0.598 1.00 64.94 151 THR A N 1
ATOM 1211 C CA . THR A 1 151 ? -8.792 13.678 -1.396 1.00 64.94 151 THR A CA 1
ATOM 1212 C C . THR A 1 151 ? -10.065 12.888 -1.103 1.00 64.94 151 THR A C 1
ATOM 1214 O O . THR A 1 151 ? -10.193 12.369 0.001 1.00 64.94 151 THR A O 1
ATOM 1217 N N . PRO A 1 152 ? -10.990 12.672 -2.048 1.00 66.44 152 PRO A N 1
ATOM 1218 C CA . PRO A 1 152 ? -12.078 11.728 -1.811 1.00 66.44 152 PRO A CA 1
ATOM 1219 C C . PRO A 1 152 ? -11.520 10.300 -1.682 1.00 66.44 152 PRO A C 1
ATOM 1221 O O . PRO A 1 152 ? -10.857 9.807 -2.600 1.00 66.44 152 PRO A O 1
ATOM 1224 N N . LEU A 1 153 ? -11.807 9.642 -0.553 1.00 71.94 153 LEU A N 1
ATOM 1225 C CA . LEU A 1 153 ? -11.413 8.265 -0.236 1.00 71.94 153 LEU A CA 1
ATOM 1226 C C . LEU A 1 153 ? -12.670 7.396 -0.097 1.00 71.94 153 LEU A C 1
ATOM 1228 O O . LEU A 1 153 ? -13.427 7.533 0.859 1.00 71.94 153 LEU A O 1
ATOM 1232 N N . LYS A 1 154 ? -12.950 6.489 -1.045 1.00 76.25 154 LYS A N 1
ATOM 1233 C CA . LYS A 1 154 ? -14.206 5.707 -0.968 1.00 76.25 154 LYS A CA 1
ATOM 1234 C C . LYS A 1 154 ? -14.119 4.567 0.047 1.00 76.25 154 LYS A C 1
ATOM 1236 O O . LYS A 1 154 ? -14.982 4.471 0.911 1.00 76.25 154 LYS A O 1
ATOM 1241 N N . HIS A 1 155 ? -13.100 3.718 -0.048 1.00 79.94 155 HIS A N 1
ATOM 1242 C CA . HIS A 1 155 ? -12.954 2.566 0.841 1.00 79.94 155 HIS A CA 1
ATOM 1243 C C . HIS A 1 155 ? -11.518 2.409 1.331 1.00 79.94 155 HIS A C 1
ATOM 1245 O O . HIS A 1 155 ? -10.582 2.319 0.531 1.00 79.94 155 HIS A O 1
ATOM 1251 N N . VAL A 1 156 ? -11.363 2.281 2.645 1.00 81.62 156 VAL A N 1
ATOM 1252 C CA . VAL A 1 156 ? -10.123 1.860 3.297 1.00 81.62 156 VAL A CA 1
ATOM 1253 C C . VAL A 1 156 ? -10.396 0.544 4.013 1.00 81.62 156 VAL A C 1
ATOM 1255 O O . VAL A 1 156 ? -11.274 0.474 4.865 1.00 81.62 156 VAL A O 1
ATOM 1258 N N . CYS A 1 157 ? -9.669 -0.510 3.650 1.00 85.19 157 CYS A N 1
ATOM 1259 C CA . CYS A 1 157 ? -9.804 -1.837 4.240 1.00 85.19 157 CYS A CA 1
ATOM 1260 C C . CYS A 1 157 ? -8.446 -2.302 4.772 1.00 85.19 157 CYS A C 1
ATOM 1262 O O . CYS A 1 157 ? -7.497 -2.465 4.000 1.00 85.19 157 CYS A O 1
ATOM 1264 N N . MET A 1 158 ? -8.342 -2.492 6.084 1.00 84.00 158 MET A N 1
ATOM 1265 C CA . MET A 1 158 ? -7.098 -2.856 6.755 1.00 84.00 158 MET A CA 1
ATOM 1266 C C . MET A 1 158 ? -7.259 -4.094 7.647 1.00 84.00 158 MET A C 1
ATOM 1268 O O . MET A 1 158 ? -7.327 -3.953 8.865 1.00 84.00 158 MET A O 1
ATOM 1272 N N . PRO A 1 159 ? -7.378 -5.304 7.065 1.00 83.25 159 PRO A N 1
ATOM 1273 C CA . PRO A 1 159 ? -7.456 -6.541 7.831 1.00 83.25 159 PRO A CA 1
ATOM 1274 C C . PRO A 1 159 ? -6.102 -6.938 8.429 1.00 83.25 159 PRO A C 1
ATOM 1276 O O . PRO A 1 159 ? -5.095 -7.050 7.722 1.00 83.25 159 PRO A O 1
ATOM 1279 N N . PHE A 1 160 ? -6.115 -7.225 9.726 1.00 81.75 160 PHE A N 1
ATOM 1280 C CA . PHE A 1 160 ? -4.944 -7.587 10.520 1.00 81.75 160 PHE A CA 1
ATOM 1281 C C . PHE A 1 160 ? -5.167 -8.941 11.213 1.00 81.75 160 PHE A C 1
ATOM 1283 O O . PHE A 1 160 ? -6.175 -9.134 11.885 1.00 81.75 160 PHE A O 1
ATOM 1290 N N . GLN A 1 161 ? -4.252 -9.895 11.044 1.00 79.94 161 GLN A N 1
ATOM 1291 C CA . GLN A 1 161 ? -4.351 -11.239 11.636 1.00 79.94 161 GLN A CA 1
ATOM 1292 C C . GLN A 1 161 ? -3.040 -11.581 12.341 1.00 79.94 161 GLN A C 1
ATOM 1294 O O . GLN A 1 161 ? -1.989 -11.583 11.695 1.00 79.94 161 GLN A O 1
ATOM 1299 N N . GLN A 1 162 ? -3.079 -11.875 13.643 1.00 71.88 162 GLN A N 1
ATOM 1300 C CA . GLN A 1 162 ? -1.885 -12.251 14.421 1.00 71.88 162 GLN A CA 1
ATOM 1301 C C . GLN A 1 162 ? -0.730 -11.231 14.299 1.00 71.88 162 GLN A C 1
ATOM 1303 O O . GLN A 1 162 ? 0.447 -11.575 14.209 1.00 71.88 162 GLN A O 1
ATOM 1308 N N . THR A 1 163 ? -1.060 -9.940 14.226 1.00 69.44 163 THR A N 1
ATOM 1309 C CA . THR A 1 163 ? -0.111 -8.844 13.996 1.00 69.44 163 THR A CA 1
ATOM 1310 C C . THR A 1 163 ? -0.150 -7.848 15.152 1.00 69.44 163 THR A C 1
ATOM 1312 O O . THR A 1 163 ? -1.118 -7.094 15.259 1.00 69.44 163 THR A O 1
ATOM 1315 N N . PRO A 1 164 ? 0.882 -7.766 16.009 1.00 71.75 164 PRO A N 1
ATOM 1316 C CA . PRO A 1 164 ? 0.984 -6.673 16.971 1.00 71.75 164 PRO A CA 1
ATOM 1317 C C . PRO A 1 164 ? 1.069 -5.336 16.228 1.00 71.75 164 PRO A C 1
ATOM 1319 O O . PRO A 1 164 ? 2.014 -5.129 15.463 1.00 71.75 164 PRO A O 1
ATOM 1322 N N . LEU A 1 165 ? 0.105 -4.434 16.454 1.00 75.19 165 LEU A N 1
ATOM 1323 C CA . LEU A 1 165 ? 0.033 -3.125 15.802 1.00 75.19 165 LEU A CA 1
ATOM 1324 C C . LEU A 1 165 ? -0.004 -1.995 16.839 1.00 75.19 165 LEU A C 1
ATOM 1326 O O . LEU A 1 165 ? -0.971 -1.832 17.576 1.00 75.19 165 LEU A O 1
ATOM 1330 N N . LYS A 1 166 ? 1.054 -1.176 16.928 1.00 79.50 166 LYS A N 1
ATOM 1331 C CA . LYS A 1 166 ? 1.088 -0.122 17.965 1.00 79.50 166 LYS A CA 1
ATOM 1332 C C . LYS A 1 166 ? 0.197 1.072 17.618 1.00 79.50 166 LYS A C 1
ATOM 1334 O O . LYS A 1 166 ? -0.587 1.494 18.459 1.00 79.50 166 LYS A O 1
ATOM 1339 N N . HIS A 1 167 ? 0.315 1.629 16.413 1.00 80.69 167 HIS A N 1
ATOM 1340 C CA . HIS A 1 167 ? -0.450 2.821 16.040 1.00 80.69 167 HIS A CA 1
ATOM 1341 C C . HIS A 1 167 ? -0.972 2.774 14.605 1.00 80.69 167 HIS A C 1
ATOM 1343 O O . HIS A 1 167 ? -0.196 2.577 13.664 1.00 80.69 167 HIS A O 1
ATOM 1349 N N . VAL A 1 168 ? -2.253 3.099 14.446 1.00 81.75 168 VAL A N 1
ATOM 1350 C CA . VAL A 1 168 ? -2.888 3.451 13.171 1.00 81.75 168 VAL A CA 1
ATOM 1351 C C . VAL A 1 168 ? -3.329 4.905 13.246 1.00 81.75 168 VAL A C 1
ATOM 1353 O O . VAL A 1 168 ? -4.028 5.294 14.177 1.00 81.75 168 VAL A O 1
ATOM 1356 N N . CYS A 1 169 ? -2.897 5.724 12.290 1.00 82.94 169 CYS A N 1
ATOM 1357 C CA . CYS A 1 169 ? -3.244 7.140 12.236 1.00 82.94 169 CYS A CA 1
ATOM 1358 C C . CYS A 1 169 ? -3.679 7.539 10.821 1.00 82.94 169 CYS A C 1
ATOM 1360 O O . CYS A 1 169 ? -2.900 7.407 9.873 1.00 82.94 169 CYS A O 1
ATOM 1362 N N . MET A 1 170 ? -4.909 8.026 10.676 1.00 79.56 170 MET A N 1
ATOM 1363 C CA . MET A 1 170 ? -5.488 8.449 9.396 1.00 79.56 170 MET A CA 1
ATOM 1364 C C . MET A 1 170 ? -6.119 9.839 9.537 1.00 79.56 170 MET A C 1
ATOM 1366 O O . MET A 1 170 ? -7.338 9.950 9.609 1.00 79.56 170 MET A O 1
ATOM 1370 N N . PRO A 1 171 ? -5.301 10.900 9.657 1.00 77.31 171 PRO A N 1
ATOM 1371 C CA . PRO A 1 171 ? -5.808 12.257 9.760 1.00 77.31 171 PRO A CA 1
ATOM 1372 C C . PRO A 1 171 ? -6.288 12.758 8.396 1.00 77.31 171 PRO A C 1
ATOM 1374 O O . PRO A 1 171 ? -5.606 12.566 7.381 1.00 77.31 171 PRO A O 1
ATOM 1377 N N . SER A 1 172 ? -7.421 13.453 8.402 1.00 73.50 172 SER A N 1
ATOM 1378 C CA . SER A 1 172 ? -8.041 14.042 7.215 1.00 73.50 172 SER A CA 1
ATOM 1379 C C . SER A 1 172 ? -8.493 15.476 7.458 1.00 73.50 172 SER A C 1
ATOM 1381 O O . SER A 1 172 ? -9.111 15.749 8.476 1.00 73.50 172 SER A O 1
ATOM 1383 N N . GLN A 1 173 ? -8.252 16.394 6.522 1.00 64.44 173 GLN A N 1
ATOM 1384 C CA . GLN A 1 173 ? -8.735 17.778 6.672 1.00 64.44 173 GLN A CA 1
ATOM 1385 C C . GLN A 1 173 ? -9.991 18.071 5.837 1.00 64.44 173 GLN A C 1
ATOM 1387 O O . GLN A 1 173 ? -10.896 18.705 6.346 1.00 64.44 173 GLN A O 1
ATOM 1392 N N . GLN A 1 174 ? -10.094 17.584 4.589 1.00 60.19 174 GLN A N 1
ATOM 1393 C CA . GLN A 1 174 ? -11.186 17.939 3.649 1.00 60.19 174 GLN A CA 1
ATOM 1394 C C . GLN A 1 174 ? -11.538 16.787 2.689 1.00 60.19 174 GLN A C 1
ATOM 1396 O O . GLN A 1 174 ? -11.444 16.894 1.467 1.00 60.19 174 GLN A O 1
ATOM 1401 N N . THR A 1 175 ? -11.822 15.608 3.233 1.00 60.97 175 THR A N 1
ATOM 1402 C CA . THR A 1 175 ? -11.930 14.356 2.467 1.00 60.97 175 THR A CA 1
ATOM 1403 C C . THR A 1 175 ? -13.200 13.570 2.794 1.00 60.97 175 THR A C 1
ATOM 1405 O O . THR A 1 175 ? -13.285 13.006 3.881 1.00 60.97 175 THR A O 1
ATOM 1408 N N . PRO A 1 176 ? -14.180 13.414 1.890 1.00 62.16 176 PRO A N 1
ATOM 1409 C CA . PRO A 1 176 ? -15.259 12.465 2.141 1.00 62.16 176 PRO A CA 1
ATOM 1410 C C . PRO A 1 176 ? -14.682 11.040 2.193 1.00 62.16 176 PRO A C 1
ATOM 1412 O O . PRO A 1 176 ? -14.104 10.564 1.210 1.00 62.16 176 PRO A O 1
ATOM 1415 N N . LEU A 1 177 ? -14.839 10.380 3.344 1.00 68.25 177 LEU A N 1
ATOM 1416 C CA . LEU A 1 177 ? -14.435 8.997 3.601 1.00 68.25 177 LEU A CA 1
ATOM 1417 C C . LEU A 1 177 ? -15.700 8.140 3.721 1.00 68.25 177 LEU A C 1
ATOM 1419 O O . LEU A 1 177 ? -16.438 8.248 4.695 1.00 68.25 177 LEU A O 1
ATOM 1423 N N . LYS A 1 178 ? -16.008 7.297 2.725 1.00 71.12 178 LYS A N 1
ATOM 1424 C CA . LYS A 1 178 ? -17.291 6.559 2.753 1.00 71.12 178 LYS A CA 1
ATOM 1425 C C . LYS A 1 178 ? -17.250 5.353 3.690 1.00 71.12 178 LYS A C 1
ATOM 1427 O O . LYS A 1 178 ? -18.120 5.230 4.543 1.00 71.12 178 LYS A O 1
ATOM 1432 N N . HIS A 1 179 ? -16.260 4.477 3.540 1.00 76.31 179 HIS A N 1
ATOM 1433 C CA . HIS A 1 179 ? -16.155 3.264 4.350 1.00 76.31 179 HIS A CA 1
ATOM 1434 C C . HIS A 1 179 ? -14.731 3.045 4.851 1.00 76.31 179 HIS A C 1
ATOM 1436 O O . HIS A 1 179 ? -13.785 2.988 4.060 1.00 76.31 179 HIS A O 1
ATOM 1442 N N . VAL A 1 180 ? -14.599 2.830 6.154 1.00 77.50 180 VAL A N 1
ATOM 1443 C CA . VAL A 1 180 ? -13.375 2.335 6.785 1.00 77.50 180 VAL A CA 1
ATOM 1444 C C . VAL A 1 180 ? -13.688 0.993 7.432 1.00 77.50 180 VAL A C 1
ATOM 1446 O O . VAL A 1 180 ? -14.613 0.889 8.226 1.00 77.50 180 VAL A O 1
ATOM 1449 N N . CYS A 1 181 ? -12.932 -0.041 7.084 1.00 81.19 181 CYS A N 1
ATOM 1450 C CA . CYS A 1 181 ? -13.059 -1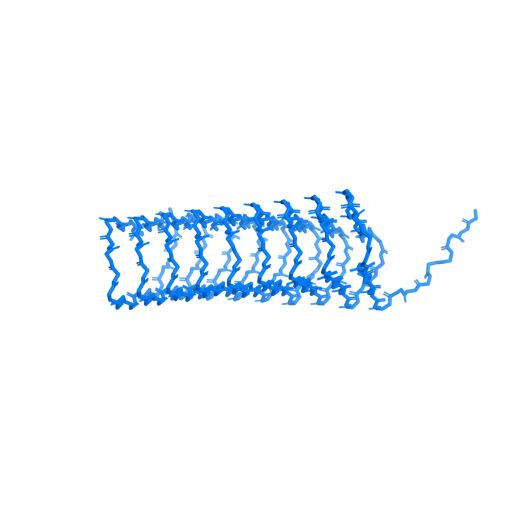.370 7.663 1.00 81.19 181 CYS A CA 1
ATOM 1451 C C . CYS A 1 181 ? -11.687 -1.828 8.161 1.00 81.19 181 CYS A C 1
ATOM 1453 O O . CYS A 1 181 ? -10.759 -1.936 7.361 1.00 81.19 181 CYS A O 1
ATOM 1455 N N . MET A 1 182 ? -11.525 -2.078 9.458 1.00 79.88 182 MET A N 1
ATOM 1456 C CA . MET A 1 182 ? -10.286 -2.646 10.005 1.00 79.88 182 MET A CA 1
ATOM 1457 C C . MET A 1 182 ? -10.624 -3.842 10.903 1.00 79.88 182 MET A C 1
ATOM 1459 O O . MET A 1 182 ? -10.652 -3.717 12.126 1.00 79.88 182 MET A O 1
ATOM 1463 N N . PRO A 1 183 ? -10.930 -5.006 10.307 1.00 79.75 183 PRO A N 1
ATOM 1464 C CA . PRO A 1 183 ? -11.155 -6.213 11.077 1.00 79.75 183 PRO A CA 1
ATOM 1465 C C . PRO A 1 183 ? -9.820 -6.694 11.636 1.00 79.75 183 PRO A C 1
ATOM 1467 O O . PRO A 1 183 ? -8.816 -6.736 10.911 1.00 79.75 183 PRO A O 1
ATOM 1470 N N . SER A 1 184 ? -9.799 -7.091 12.904 1.00 75.44 184 SER A N 1
ATOM 1471 C CA . SER A 1 184 ? -8.601 -7.695 13.464 1.00 75.44 184 SER A CA 1
ATOM 1472 C C . SER A 1 184 ? -8.869 -8.880 14.382 1.00 75.44 184 SER A C 1
ATOM 1474 O O . SER A 1 184 ? -9.847 -8.930 15.127 1.00 75.44 184 SER A O 1
ATOM 1476 N N . GLN A 1 185 ? -7.988 -9.871 14.266 1.00 74.06 185 GLN A N 1
ATOM 1477 C CA . GLN A 1 185 ? -8.055 -11.156 14.956 1.00 74.06 185 GLN A CA 1
ATOM 1478 C C . GLN A 1 185 ? -6.711 -11.403 15.640 1.00 74.06 185 GLN A C 1
ATOM 1480 O O . GLN A 1 185 ? -5.669 -11.382 14.975 1.00 74.06 185 GLN A O 1
ATOM 1485 N N . GLN A 1 186 ? -6.719 -11.630 16.955 1.00 62.03 186 GLN A N 1
ATOM 1486 C CA . GLN A 1 186 ? -5.514 -11.964 17.731 1.00 62.03 186 GLN A CA 1
ATOM 1487 C C . GLN A 1 186 ? -4.384 -10.919 17.603 1.00 62.03 186 GLN A C 1
ATOM 1489 O O . GLN A 1 186 ? -3.202 -11.239 17.481 1.00 62.03 186 GLN A O 1
ATOM 1494 N N . THR A 1 187 ? -4.738 -9.632 17.584 1.00 64.06 187 THR A N 1
ATOM 1495 C CA . THR A 1 187 ? -3.803 -8.513 17.412 1.00 64.06 187 THR A CA 1
ATOM 1496 C C . THR A 1 187 ? -3.856 -7.550 18.597 1.00 64.06 187 THR A C 1
ATOM 1498 O O . THR A 1 187 ? -4.871 -6.880 18.779 1.00 64.06 187 THR A O 1
ATOM 1501 N N . PRO A 1 188 ? -2.778 -7.367 19.373 1.00 65.19 188 PRO A N 1
ATOM 1502 C CA . PRO A 1 188 ? -2.696 -6.236 20.290 1.00 65.19 188 PRO A CA 1
ATOM 1503 C C . PRO A 1 188 ? -2.650 -4.921 19.498 1.00 65.19 188 PRO A C 1
ATOM 1505 O O . PRO A 1 188 ? -1.690 -4.681 18.759 1.00 65.19 188 PRO A O 1
ATOM 1508 N N . LEU A 1 189 ? -3.669 -4.073 19.659 1.00 69.81 189 LEU A N 1
ATOM 1509 C CA . LEU A 1 189 ? -3.772 -2.754 19.032 1.00 69.81 189 LEU A CA 1
ATOM 1510 C C . LEU A 1 189 ? -3.681 -1.676 20.110 1.00 69.81 189 LEU A C 1
ATOM 1512 O O . LEU A 1 189 ? -4.532 -1.600 20.984 1.00 69.81 189 LEU A O 1
ATOM 1516 N N . LYS A 1 190 ? -2.655 -0.816 20.104 1.00 73.81 190 LYS A N 1
ATOM 1517 C CA . LYS A 1 190 ? -2.554 0.198 21.178 1.00 73.81 190 LYS A CA 1
ATOM 1518 C C . LYS A 1 190 ? -3.380 1.447 20.880 1.00 73.81 190 LYS A C 1
ATOM 1520 O O . LYS A 1 190 ? -4.172 1.854 21.722 1.00 73.81 190 LYS A O 1
ATOM 1525 N N . HIS A 1 191 ? -3.211 2.046 19.703 1.00 76.56 191 HIS A N 1
ATOM 1526 C CA . HIS A 1 191 ? -3.881 3.304 19.372 1.00 76.56 191 HIS A CA 1
ATOM 1527 C C . HIS A 1 191 ? -4.407 3.329 17.938 1.00 76.56 191 HIS A C 1
ATOM 1529 O O . HIS A 1 191 ? -3.657 3.082 16.988 1.00 76.56 191 HIS A O 1
ATOM 1535 N N . VAL A 1 192 ? -5.665 3.736 17.784 1.00 78.19 192 VAL A N 1
ATOM 1536 C CA . VAL A 1 192 ? -6.277 4.106 16.503 1.00 78.19 192 VAL A CA 1
ATOM 1537 C C . VAL A 1 192 ? -6.677 5.576 16.578 1.00 78.19 192 VAL A C 1
ATOM 1539 O O . VAL A 1 192 ? -7.350 5.988 17.515 1.00 78.19 192 VAL A O 1
ATOM 1542 N N . CYS A 1 193 ? -6.233 6.385 15.621 1.00 80.00 193 CYS A N 1
ATOM 1543 C CA . CYS A 1 193 ? -6.486 7.822 15.596 1.00 80.00 193 CYS A CA 1
ATOM 1544 C C . CYS A 1 193 ? -6.912 8.254 14.192 1.00 80.00 193 CYS A C 1
ATOM 1546 O O . CYS A 1 193 ? -6.160 8.095 13.231 1.00 80.00 193 CYS A O 1
ATOM 1548 N N . MET A 1 194 ? -8.113 8.800 14.063 1.00 75.31 194 MET A N 1
ATOM 1549 C CA . MET A 1 194 ? -8.679 9.288 12.808 1.00 75.31 194 MET A CA 1
ATOM 1550 C C . MET A 1 194 ? -9.262 10.686 13.019 1.00 75.31 194 MET A C 1
ATOM 1552 O O . MET A 1 194 ? -10.469 10.842 12.982 1.00 75.31 194 MET A O 1
ATOM 1556 N N . PRO A 1 195 ? -8.446 11.709 13.318 1.00 71.69 195 PRO A N 1
ATOM 1557 C CA . PRO A 1 195 ? -8.963 13.052 13.520 1.00 71.69 195 PRO A CA 1
ATOM 1558 C C . PRO A 1 195 ? -9.394 13.643 12.176 1.00 71.69 195 PRO A C 1
ATOM 1560 O O . PRO A 1 195 ? -8.685 13.496 11.172 1.00 71.69 195 PRO A O 1
ATOM 1563 N N . SER A 1 196 ? -10.527 14.340 12.179 1.00 66.94 196 SER A N 1
ATOM 1564 C CA . SER A 1 196 ? -11.034 15.034 11.006 1.00 66.94 196 SER A CA 1
ATOM 1565 C C . SER A 1 196 ? -11.463 16.462 11.304 1.00 66.94 196 SER A C 1
ATOM 1567 O O . SER A 1 196 ? -11.970 16.724 12.387 1.00 66.94 196 SER A O 1
ATOM 1569 N N . GLN A 1 197 ? -11.261 17.365 10.342 1.00 57.25 197 GLN A N 1
ATOM 1570 C CA . GLN A 1 197 ? -11.635 18.777 10.459 1.00 57.25 197 GLN A CA 1
ATOM 1571 C C . GLN A 1 197 ? -12.713 19.236 9.469 1.00 57.25 197 GLN A C 1
ATOM 1573 O O . GLN A 1 197 ? -12.988 20.426 9.438 1.00 57.25 197 GLN A O 1
ATOM 1578 N N . GLN A 1 198 ? -13.314 18.336 8.666 1.00 55.78 198 GLN A N 1
ATOM 1579 C CA . GLN A 1 198 ? -14.414 18.656 7.721 1.00 55.78 198 GLN A CA 1
ATOM 1580 C C . GLN A 1 198 ? -14.893 17.431 6.902 1.00 55.78 198 GLN A C 1
ATOM 1582 O O . GLN A 1 198 ? -15.229 17.540 5.721 1.00 55.78 198 GLN A O 1
ATOM 1587 N N . THR A 1 199 ? -14.885 16.215 7.467 1.00 57.94 199 THR A N 1
ATOM 1588 C CA . THR A 1 199 ? -15.189 14.999 6.681 1.00 57.94 199 THR A CA 1
ATOM 1589 C C . THR A 1 199 ? -16.486 14.312 7.076 1.00 57.94 199 THR A C 1
ATOM 1591 O O . THR A 1 199 ? -16.575 13.824 8.202 1.00 57.94 199 THR A O 1
ATOM 1594 N N . PRO A 1 200 ? -17.430 14.101 6.145 1.00 60.28 200 PRO A N 1
ATOM 1595 C CA . PRO A 1 200 ? -18.478 13.117 6.361 1.00 60.28 200 PRO A CA 1
ATOM 1596 C C . PRO A 1 200 ? -17.868 11.707 6.300 1.00 60.28 200 PRO A C 1
ATOM 1598 O O . PRO A 1 200 ? -17.389 11.273 5.244 1.00 60.28 200 PRO A O 1
ATOM 1601 N N . LEU A 1 201 ? -17.879 11.005 7.437 1.00 65.88 201 LEU A N 1
ATOM 1602 C CA . LEU A 1 201 ? -17.656 9.561 7.534 1.00 65.88 201 LEU A CA 1
ATOM 1603 C C . LEU A 1 2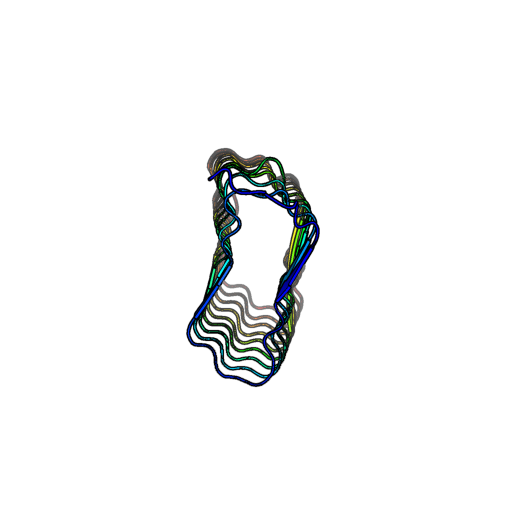01 ? -19.009 8.854 7.503 1.00 65.88 201 LEU A C 1
ATOM 1605 O O . LEU A 1 201 ? -19.848 9.131 8.353 1.00 65.88 201 LEU A O 1
ATOM 1609 N N . LYS A 1 202 ? -19.235 7.946 6.544 1.00 68.69 202 LYS A N 1
ATOM 1610 C CA . LYS A 1 202 ? -20.524 7.226 6.472 1.00 68.69 202 LYS A CA 1
ATOM 1611 C C . LYS A 1 202 ? -20.533 5.941 7.291 1.00 68.69 202 LYS A C 1
ATOM 1613 O O . LYS A 1 202 ? -21.466 5.706 8.044 1.00 68.69 202 LYS A O 1
ATOM 1618 N N . HIS A 1 203 ? -19.509 5.104 7.136 1.00 72.56 203 HIS A N 1
ATOM 1619 C CA . HIS A 1 203 ? -19.447 3.815 7.818 1.00 72.56 203 HIS A CA 1
ATOM 1620 C C . HIS A 1 203 ? -18.039 3.500 8.309 1.00 72.56 203 HIS A C 1
ATOM 1622 O O . HIS A 1 203 ? -17.063 3.567 7.555 1.00 72.56 203 HIS A O 1
ATOM 1628 N N . VAL A 1 204 ? -17.959 3.073 9.565 1.00 74.19 204 VAL A N 1
ATOM 1629 C CA . VAL A 1 204 ? -16.750 2.542 10.189 1.00 74.19 204 VAL A CA 1
ATOM 1630 C C . VAL A 1 204 ? -17.079 1.158 10.743 1.00 74.19 204 VAL A C 1
ATOM 1632 O O . VAL A 1 204 ? -18.035 1.001 11.491 1.00 74.19 204 VAL A O 1
ATOM 1635 N N . CYS A 1 205 ? -16.299 0.151 10.359 1.00 79.06 205 CYS A N 1
ATOM 1636 C CA . CYS A 1 205 ? -16.460 -1.233 10.792 1.00 79.06 205 CYS A CA 1
ATOM 1637 C C . CYS A 1 205 ? -15.138 -1.734 11.383 1.00 79.06 205 CYS A C 1
ATOM 1639 O O . CYS A 1 205 ? -14.116 -1.778 10.698 1.00 79.06 205 CYS A O 1
ATOM 1641 N N . MET A 1 206 ? -15.150 -2.089 12.665 1.00 75.56 206 MET A N 1
ATOM 1642 C CA . MET A 1 206 ? -13.954 -2.469 13.423 1.00 75.56 206 MET A CA 1
ATOM 1643 C C . MET A 1 206 ? -14.218 -3.743 14.235 1.00 75.56 206 MET A C 1
ATOM 1645 O O . MET A 1 206 ? -14.254 -3.684 15.462 1.00 75.56 206 MET A O 1
ATOM 1649 N N . PRO A 1 207 ? -14.491 -4.892 13.592 1.00 76.12 207 PRO A N 1
ATOM 1650 C CA . PRO A 1 207 ? -14.741 -6.118 14.327 1.00 76.12 207 PRO A CA 1
ATOM 1651 C C . PRO A 1 207 ? -13.422 -6.625 14.915 1.00 76.12 207 PRO A C 1
ATOM 1653 O O . PRO A 1 207 ? -12.449 -6.884 14.200 1.00 76.12 207 PRO A O 1
ATOM 1656 N N . PHE A 1 208 ? -13.424 -6.760 16.233 1.00 73.00 208 PHE A N 1
ATOM 1657 C CA . PHE A 1 208 ? -12.285 -7.119 17.060 1.00 73.00 208 PHE A CA 1
ATOM 1658 C C . PHE A 1 208 ? -12.550 -8.465 17.715 1.00 73.00 208 PHE A C 1
ATOM 1660 O O . PHE A 1 208 ? -13.543 -8.628 18.414 1.00 73.00 208 PHE A O 1
ATOM 1667 N N . HIS A 1 209 ? -11.664 -9.426 17.498 1.00 65.94 209 HIS A N 1
ATOM 1668 C CA . HIS A 1 209 ? -11.765 -10.745 18.113 1.00 65.94 209 HIS A CA 1
ATOM 1669 C C . HIS A 1 209 ? -10.444 -11.060 18.809 1.00 65.94 209 HIS A C 1
ATOM 1671 O O . HIS A 1 209 ? -9.392 -11.159 18.169 1.00 65.94 209 HIS A O 1
ATOM 1677 N N . GLN A 1 210 ? -10.499 -11.188 20.136 1.00 58.62 210 GLN A N 1
ATOM 1678 C CA . GLN A 1 210 ? -9.327 -11.429 20.987 1.00 58.62 210 GLN A CA 1
ATOM 1679 C C . GLN A 1 210 ? -8.241 -10.341 20.845 1.00 58.62 210 GLN A C 1
ATOM 1681 O O . GLN A 1 210 ? -7.046 -10.631 20.772 1.00 58.62 210 GLN A O 1
ATOM 1686 N N . THR A 1 211 ? -8.641 -9.067 20.767 1.00 62.81 211 THR A N 1
ATOM 1687 C CA . THR A 1 211 ? -7.718 -7.940 20.556 1.00 62.81 211 THR A CA 1
ATOM 1688 C C . THR A 1 211 ? -7.851 -6.889 21.659 1.00 62.81 211 THR A C 1
ATOM 1690 O O . THR A 1 211 ? -8.855 -6.177 21.687 1.00 62.81 211 THR A O 1
ATOM 1693 N N . PRO A 1 212 ? -6.861 -6.729 22.554 1.00 64.12 212 PRO A N 1
ATOM 1694 C CA . PRO A 1 212 ? -6.875 -5.626 23.505 1.00 64.12 212 PRO A CA 1
ATOM 1695 C C . PRO A 1 212 ? -6.627 -4.310 22.759 1.00 64.12 212 PRO A C 1
ATOM 1697 O O . PRO A 1 212 ? -5.620 -4.174 22.055 1.00 64.12 212 PRO A O 1
ATOM 1700 N N . LEU A 1 213 ? -7.544 -3.354 22.929 1.00 71.12 213 LEU A N 1
ATOM 1701 C CA . LEU A 1 213 ? -7.491 -2.017 22.343 1.00 71.12 213 LEU A CA 1
ATOM 1702 C C . LEU A 1 213 ? -7.442 -0.963 23.449 1.00 71.12 213 LEU A C 1
ATOM 1704 O O . LEU A 1 213 ? -8.340 -0.922 24.282 1.00 71.12 213 LEU A O 1
ATOM 1708 N N . LYS A 1 214 ? -6.395 -0.124 23.479 1.00 73.88 214 LYS A N 1
ATOM 1709 C CA . LYS A 1 214 ? -6.233 0.859 24.571 1.00 73.88 214 LYS A CA 1
ATOM 1710 C C . LYS A 1 214 ? -6.929 2.187 24.296 1.00 73.88 214 LYS A C 1
ATOM 1712 O O . LYS A 1 214 ? -7.595 2.713 25.175 1.00 73.88 214 LYS A O 1
ATOM 1717 N N . HIS A 1 215 ? -6.753 2.747 23.099 1.00 75.81 215 HIS A N 1
ATOM 1718 C CA . HIS A 1 215 ? -7.329 4.049 22.761 1.00 75.81 215 HIS A CA 1
ATOM 1719 C C . HIS A 1 215 ? -7.819 4.103 21.314 1.00 75.81 215 HIS A C 1
ATOM 1721 O O . HIS A 1 215 ? -7.082 3.761 20.382 1.00 75.81 215 HIS A O 1
ATOM 1727 N N . ILE A 1 216 ? -9.031 4.627 21.135 1.00 78.12 216 ILE A N 1
ATOM 1728 C CA . ILE A 1 216 ? -9.584 5.036 19.844 1.00 78.12 216 ILE A CA 1
ATOM 1729 C C . ILE A 1 216 ? -9.881 6.535 19.900 1.00 78.12 216 ILE A C 1
ATOM 1731 O O . ILE A 1 216 ? -10.489 7.013 20.851 1.00 78.12 216 ILE A O 1
ATOM 1735 N N . ARG A 1 217 ? -9.494 7.261 18.850 1.00 78.00 217 ARG A N 1
ATOM 1736 C CA . ARG A 1 217 ? -9.982 8.608 18.549 1.00 78.00 217 ARG A CA 1
ATOM 1737 C C . ARG A 1 217 ? -10.585 8.617 17.147 1.00 78.00 217 ARG A C 1
ATOM 1739 O O . ARG A 1 217 ? -9.863 8.361 16.182 1.00 78.00 217 ARG A O 1
ATOM 1746 N N . MET A 1 218 ? -11.876 8.907 17.057 1.00 73.56 218 MET A N 1
ATOM 1747 C CA . MET A 1 218 ? -12.647 9.082 15.818 1.00 73.56 218 MET A CA 1
ATOM 1748 C C . MET A 1 218 ? -12.937 10.578 15.593 1.00 73.56 218 MET A C 1
ATOM 1750 O O . MET A 1 218 ? -12.686 11.355 16.521 1.00 73.56 218 MET A O 1
ATOM 1754 N N . PRO A 1 219 ? -13.410 10.997 14.404 1.00 65.06 219 PRO A N 1
ATOM 1755 C CA . PRO A 1 219 ? -14.067 12.292 14.228 1.00 65.06 219 PRO A CA 1
ATOM 1756 C C . PRO A 1 219 ? -15.335 12.419 15.053 1.00 65.06 219 PRO A C 1
ATOM 1758 O O . PRO A 1 219 ? -15.978 11.367 15.279 1.00 65.06 219 PRO A O 1
#

Organism: Nematostella vectensis (NCBI:txid45351)

Radius of gyration: 17.87 Å; chains: 1; bounding box: 44×33×58 Å

pLDDT: mean 73.11, std 10.77, range [29.52, 88.38]

Sequence (219 aa):
MPSQQTPLKHVCMPSQQTPLKHVRMPSQQTPLKHVRMPSQQTPLKHVRMPSQQTPLKHVCMPSQQTPLKHVCMPSQQTPLIKHVRMPSQQTPLKHVRMPSQQTPLKHVCMPFHQTPLKHIRMPSQQTPLKHVRMSSQQTPLKHVRLPSQQTPLKHVCMPFQQTPLKHVCMPSQQTPLKHVCMPSQQTPLKHVCMPSQQTPLKHVCMPFHQTPLKHIRMP

Foldseek 3Di:
DDPPDDAAAEAEDEDPDEADAEAEDDPEDHAYAEYEYEYEPYEYEEYEYEDDAYAYAEYEYEYELYAYEEYEYEYEDYAEYEEYEYEYELYAYEEYEYEYDCYEYEEYEYEEENYAYEEYEYEYELYAYEEYEYEYECYAYEEYEYEYENYAYEEYEYEYELYAYEEYEYEYEAYAYEEYAYEYENYAYEEYYYDYNHYDYHYYHYHYYNYDYHDYHHD